Protein AF-A0A329MDT2-F1 (afdb_monomer_lite)

Structure (mmCIF, N/CA/C/O backbone):
data_AF-A0A329MDT2-F1
#
_entry.id   AF-A0A329MDT2-F1
#
loop_
_atom_site.group_PDB
_atom_site.id
_atom_site.type_symbol
_atom_site.label_atom_id
_atom_site.label_alt_id
_atom_site.label_comp_id
_atom_site.label_asym_id
_atom_site.label_entity_id
_atom_site.label_seq_id
_atom_site.pdbx_PDB_ins_code
_atom_site.Cartn_x
_atom_site.Cartn_y
_atom_site.Cartn_z
_atom_site.occupancy
_atom_site.B_iso_or_equiv
_atom_site.auth_seq_id
_atom_site.auth_comp_id
_atom_site.auth_asym_id
_atom_site.auth_atom_id
_atom_site.pdbx_PDB_model_num
ATOM 1 N N . MET A 1 1 ? -34.581 26.848 14.132 1.00 35.94 1 MET A N 1
ATOM 2 C CA . MET A 1 1 ? -34.492 26.251 12.779 1.00 35.94 1 MET A CA 1
ATOM 3 C C . MET A 1 1 ? -34.230 24.766 12.937 1.00 35.94 1 MET A C 1
ATOM 5 O O . MET A 1 1 ? -33.225 24.405 13.526 1.00 35.94 1 MET A O 1
ATOM 9 N N . ASN A 1 2 ? -35.191 23.940 12.524 1.00 27.75 2 ASN A N 1
ATOM 10 C CA . ASN A 1 2 ? -35.235 22.494 12.740 1.00 27.75 2 ASN A CA 1
ATOM 11 C C . ASN A 1 2 ? -35.440 21.824 11.367 1.00 27.75 2 ASN A C 1
ATOM 13 O O . ASN A 1 2 ? -36.302 22.257 10.601 1.00 27.75 2 ASN A O 1
ATOM 17 N N . VAL A 1 3 ? -34.610 20.835 11.032 1.00 36.47 3 VAL A N 1
ATOM 18 C CA . VAL A 1 3 ? -34.383 20.318 9.661 1.00 36.47 3 VAL A CA 1
ATOM 19 C C . VAL A 1 3 ? -35.457 19.311 9.204 1.00 36.47 3 VAL A C 1
ATOM 21 O O . VAL A 1 3 ? -35.433 18.831 8.078 1.00 36.47 3 VAL A O 1
ATOM 24 N N . TYR A 1 4 ? -36.488 19.051 10.008 1.00 34.94 4 TYR A N 1
ATOM 25 C CA . TYR A 1 4 ? -37.502 18.030 9.699 1.00 34.94 4 TYR A CA 1
ATOM 26 C C . TYR A 1 4 ? -38.741 18.521 8.929 1.00 34.94 4 TYR A C 1
ATOM 28 O O . TYR A 1 4 ? -39.677 17.755 8.728 1.00 34.94 4 TYR A O 1
ATOM 36 N N . SER A 1 5 ? -38.760 19.766 8.443 1.00 37.62 5 SER A N 1
ATOM 37 C CA . SER A 1 5 ? -39.935 20.325 7.742 1.00 37.62 5 SER A CA 1
ATOM 38 C C . SER A 1 5 ? -39.890 20.227 6.205 1.00 37.62 5 SER A C 1
ATOM 40 O O . SER A 1 5 ? -40.719 20.827 5.526 1.00 37.62 5 SER A O 1
ATOM 42 N N . CYS A 1 6 ? -38.936 19.492 5.617 1.00 34.50 6 CYS A N 1
ATOM 43 C CA . CYS A 1 6 ? -38.637 19.593 4.179 1.00 34.50 6 CYS A CA 1
ATOM 44 C C . CYS A 1 6 ? -38.872 18.316 3.346 1.00 34.50 6 CYS A C 1
ATOM 46 O O . CYS A 1 6 ? -38.106 18.044 2.427 1.00 34.50 6 CYS A O 1
ATOM 48 N N . MET A 1 7 ? -39.928 17.531 3.611 1.00 34.78 7 MET A N 1
ATOM 49 C CA . MET A 1 7 ? -40.301 16.422 2.704 1.00 34.78 7 MET A CA 1
ATOM 50 C C . MET A 1 7 ? -41.792 16.277 2.353 1.00 34.78 7 MET A C 1
ATOM 52 O O . MET A 1 7 ? -42.176 15.309 1.708 1.00 34.78 7 MET A O 1
ATOM 56 N N . CYS A 1 8 ? -42.637 17.275 2.631 1.00 35.75 8 CYS A N 1
ATOM 57 C CA . CYS A 1 8 ? -44.051 17.258 2.209 1.00 35.75 8 CYS A CA 1
ATOM 58 C C . CYS A 1 8 ? -44.340 18.038 0.911 1.00 35.75 8 CYS A C 1
ATOM 60 O O . CYS A 1 8 ? -45.417 18.616 0.758 1.00 35.75 8 CYS A O 1
ATOM 62 N N . ARG A 1 9 ? -43.403 18.091 -0.047 1.00 38.53 9 ARG A N 1
ATOM 63 C CA . ARG A 1 9 ? -43.650 18.788 -1.324 1.00 38.53 9 ARG A CA 1
ATOM 64 C C . ARG A 1 9 ? -42.959 18.143 -2.524 1.00 38.53 9 ARG A C 1
ATOM 66 O O . ARG A 1 9 ? -42.123 18.758 -3.173 1.00 38.53 9 ARG A O 1
ATOM 73 N N . TYR A 1 10 ? -43.364 16.922 -2.863 1.00 34.53 10 TYR A N 1
ATOM 74 C CA . TYR A 1 10 ? -43.106 16.366 -4.192 1.00 34.53 10 TYR A CA 1
ATOM 75 C C . TYR A 1 10 ? -44.433 16.194 -4.938 1.00 34.53 10 TYR A C 1
ATOM 77 O O . TYR A 1 10 ? -45.253 15.347 -4.598 1.00 34.53 10 TYR A O 1
ATOM 85 N N . ARG A 1 11 ? -44.673 17.067 -5.923 1.00 41.78 11 ARG A N 1
ATOM 86 C CA . ARG A 1 11 ? -45.825 17.032 -6.836 1.00 41.78 11 ARG A CA 1
ATOM 87 C C . ARG A 1 11 ? -45.275 16.649 -8.218 1.00 41.78 11 ARG A C 1
ATOM 89 O O . ARG A 1 11 ? -44.709 17.523 -8.876 1.00 41.78 11 ARG A O 1
ATOM 96 N N . PRO A 1 12 ? -45.369 15.390 -8.671 1.00 38.12 12 PRO A N 1
ATOM 97 C CA . PRO A 1 12 ? -44.927 15.051 -10.018 1.00 38.12 12 PRO A CA 1
ATOM 98 C C . PRO A 1 12 ? -45.893 15.649 -11.052 1.00 38.12 12 PRO A C 1
ATOM 100 O O . PRO A 1 12 ? -47.110 15.468 -10.978 1.00 38.12 12 PRO A O 1
ATOM 103 N N . LYS A 1 13 ? -45.336 16.418 -11.996 1.00 36.62 13 LYS A N 1
ATOM 104 C CA . LYS A 1 13 ? -46.035 16.923 -13.180 1.00 36.62 13 LYS A CA 1
ATOM 105 C C . LYS A 1 13 ? -46.199 15.785 -14.194 1.00 36.62 13 LYS A C 1
ATOM 107 O O . LYS A 1 13 ? -45.266 15.044 -14.461 1.00 36.62 13 LYS A O 1
ATOM 112 N N . SER A 1 14 ? -47.420 15.716 -14.708 1.00 43.16 14 SER A N 1
ATOM 113 C CA . SER A 1 14 ? -47.958 15.008 -15.874 1.00 43.16 14 SER A CA 1
ATOM 114 C C . SER A 1 14 ? -47.006 14.418 -16.926 1.00 43.16 14 SER A C 1
ATOM 116 O O . SER A 1 14 ? -46.055 15.078 -17.330 1.00 43.16 14 SER A O 1
ATOM 118 N N . HIS A 1 15 ? -47.502 13.318 -17.512 1.00 45.59 15 HIS A N 1
ATOM 119 C CA . HIS A 1 15 ? -47.084 12.591 -18.724 1.00 45.59 15 HIS A CA 1
ATOM 120 C C . HIS A 1 15 ? -46.138 11.405 -18.510 1.00 45.59 15 HIS A C 1
ATOM 122 O O . HIS A 1 15 ? -44.992 11.447 -18.922 1.00 45.59 15 HIS A O 1
ATOM 128 N N . ASP A 1 16 ? -46.667 10.312 -17.946 1.00 37.62 16 ASP A N 1
ATOM 129 C CA . ASP A 1 16 ? -46.564 9.010 -18.620 1.00 37.62 16 ASP A CA 1
ATOM 130 C C . ASP A 1 16 ? -47.565 7.990 -18.048 1.00 37.62 16 ASP A C 1
ATOM 132 O O . ASP A 1 16 ? -47.758 7.890 -16.835 1.00 37.62 16 ASP A O 1
ATOM 136 N N . ARG A 1 17 ? -48.247 7.242 -18.922 1.00 45.31 17 ARG A N 1
ATOM 137 C CA . ARG A 1 17 ? -49.388 6.354 -18.595 1.00 45.31 17 ARG A CA 1
ATOM 138 C C . ARG A 1 17 ? -48.980 4.968 -18.067 1.00 45.31 17 ARG A C 1
ATOM 140 O O . ARG A 1 17 ? -49.778 4.039 -18.130 1.00 45.31 17 ARG A O 1
ATOM 147 N N . SER A 1 18 ? -47.787 4.828 -17.493 1.00 44.72 18 SER A N 1
ATOM 148 C CA . SER A 1 18 ? -47.212 3.514 -17.146 1.00 44.72 18 SER A CA 1
ATOM 149 C C . SER A 1 18 ? -47.010 3.262 -15.644 1.00 44.72 18 SER A C 1
ATOM 151 O O . SER A 1 18 ? -46.432 2.249 -15.267 1.00 44.72 18 SER A O 1
ATOM 153 N N . TYR A 1 19 ? -47.534 4.122 -14.763 1.00 41.94 19 TYR A N 1
ATOM 154 C CA . TYR A 1 19 ? -47.413 3.967 -13.297 1.00 41.94 19 TYR A CA 1
ATOM 155 C C . TYR A 1 19 ? -48.672 3.414 -12.604 1.00 41.94 19 TYR A C 1
ATOM 157 O O . TYR A 1 19 ? -48.724 3.311 -11.379 1.00 41.94 19 TYR A O 1
ATOM 165 N N . LEU A 1 20 ? -49.689 3.018 -13.374 1.00 43.97 20 LEU A N 1
ATOM 166 C CA . LEU A 1 20 ? -50.985 2.560 -12.857 1.00 43.97 20 LEU A CA 1
ATOM 167 C C . LEU A 1 20 ? -50.985 1.137 -12.265 1.00 43.97 20 LEU A C 1
ATOM 169 O O . LEU A 1 20 ? -52.015 0.699 -11.766 1.00 43.97 20 LEU A O 1
ATOM 173 N N . VAL A 1 21 ? -49.849 0.430 -12.257 1.00 46.53 21 VAL A N 1
ATOM 174 C CA . VAL A 1 21 ? -49.753 -0.937 -11.701 1.00 46.53 21 VAL A CA 1
ATOM 175 C C . VAL A 1 21 ? -49.007 -0.988 -10.357 1.00 46.53 21 VAL A C 1
ATOM 177 O O . VAL A 1 21 ? -49.161 -1.946 -9.606 1.00 46.53 21 VAL A O 1
ATOM 180 N N . THR A 1 22 ? -48.301 0.074 -9.956 1.00 41.88 22 THR A N 1
ATOM 181 C CA . THR A 1 22 ? -47.542 0.089 -8.683 1.00 41.88 22 THR A CA 1
ATOM 182 C C . THR A 1 22 ? -48.261 0.837 -7.551 1.00 41.88 22 THR A C 1
ATOM 184 O O . THR A 1 22 ? -47.850 0.760 -6.397 1.00 41.88 22 THR A O 1
ATOM 187 N N . MET A 1 23 ? -49.373 1.525 -7.846 1.00 38.88 23 MET A N 1
ATOM 188 C CA . MET A 1 23 ? -50.161 2.286 -6.858 1.00 38.88 23 MET A CA 1
ATOM 189 C C . MET A 1 23 ? -51.286 1.485 -6.183 1.00 38.88 23 MET A C 1
ATOM 191 O O . MET A 1 23 ? -51.889 1.975 -5.231 1.00 38.88 23 MET A O 1
ATOM 195 N N . THR A 1 24 ? -51.548 0.251 -6.620 1.00 38.66 24 THR A N 1
ATOM 196 C CA . THR A 1 24 ? -52.602 -0.601 -6.034 1.00 38.66 24 THR A CA 1
ATOM 197 C C . THR A 1 24 ? -52.072 -1.496 -4.906 1.00 38.66 24 THR A C 1
ATOM 199 O O . THR A 1 24 ? -52.836 -1.901 -4.036 1.00 38.66 24 THR A O 1
ATOM 202 N N . VAL A 1 25 ? -50.755 -1.735 -4.839 1.00 40.31 25 VAL A N 1
ATOM 203 C CA . VAL A 1 25 ? -50.127 -2.543 -3.769 1.00 40.31 25 VAL A CA 1
ATOM 204 C C . VAL A 1 25 ? -49.784 -1.706 -2.523 1.00 40.31 25 VAL A C 1
ATOM 206 O O . VAL A 1 25 ? -49.641 -2.248 -1.435 1.00 40.31 25 VAL A O 1
ATOM 209 N N . PHE A 1 26 ? -49.745 -0.373 -2.629 1.00 35.53 26 PHE A N 1
ATOM 210 C CA . PHE A 1 26 ? -49.448 0.523 -1.497 1.00 35.53 26 PHE A CA 1
ATOM 211 C C . PHE A 1 26 ? -50.685 1.027 -0.726 1.00 35.53 26 PHE A C 1
ATOM 213 O O . PHE A 1 26 ? -50.540 1.733 0.270 1.00 35.53 26 PHE A O 1
ATOM 220 N N . MET A 1 27 ? -51.899 0.656 -1.152 1.00 35.62 27 MET A N 1
ATOM 221 C CA . MET A 1 27 ? -53.171 1.133 -0.576 1.00 35.62 27 MET A CA 1
ATOM 222 C C . MET A 1 27 ? -53.979 0.040 0.153 1.00 35.62 27 MET A C 1
ATOM 224 O O . MET A 1 27 ? -55.128 0.273 0.514 1.00 35.62 27 MET A O 1
ATOM 228 N N . TYR A 1 28 ? -53.382 -1.126 0.428 1.00 34.41 28 TYR A N 1
ATOM 229 C CA . TYR A 1 28 ? -53.931 -2.153 1.327 1.00 34.41 28 TYR A CA 1
ATOM 230 C C . TYR A 1 28 ? -52.919 -2.453 2.436 1.00 34.41 28 TYR A C 1
ATOM 232 O O . TYR A 1 28 ? -52.087 -3.345 2.337 1.00 34.41 28 TYR A O 1
ATOM 240 N N . GLY A 1 29 ? -52.969 -1.652 3.495 1.00 33.59 29 GLY A N 1
ATOM 241 C CA . GLY A 1 29 ? -52.094 -1.795 4.663 1.00 33.59 29 GLY A CA 1
ATOM 242 C C . GLY A 1 29 ? -52.251 -0.669 5.684 1.00 33.59 29 GLY A C 1
ATOM 243 O O . GLY A 1 29 ? -51.903 -0.836 6.846 1.00 33.59 29 GLY A O 1
ATOM 244 N N . CYS A 1 30 ? -52.868 0.450 5.295 1.00 34.62 30 CYS A N 1
ATOM 245 C CA . CYS A 1 30 ? -53.384 1.459 6.219 1.00 34.62 30 CYS A CA 1
ATOM 246 C C . CYS A 1 30 ? -54.819 1.117 6.642 1.00 34.62 30 CYS A C 1
ATOM 248 O O . CYS A 1 30 ? -55.772 1.790 6.267 1.00 34.62 30 CYS A O 1
ATOM 250 N N . SER A 1 31 ? -54.978 0.059 7.436 1.00 38.41 31 SER A N 1
ATOM 251 C CA . SER A 1 31 ? -56.195 -0.152 8.222 1.00 38.41 31 SER A CA 1
ATOM 252 C C . SER A 1 31 ? -55.873 -0.944 9.481 1.00 38.41 31 SER A C 1
ATOM 254 O O . SER A 1 31 ? -55.982 -2.164 9.505 1.00 38.41 31 SER A O 1
ATOM 256 N N . ASN A 1 32 ? -55.469 -0.234 10.536 1.00 31.80 32 ASN A N 1
ATOM 257 C CA . ASN A 1 32 ? -56.031 -0.492 11.858 1.00 31.80 32 ASN A CA 1
ATOM 258 C C . ASN A 1 32 ? -55.843 0.727 12.775 1.00 31.80 32 ASN A C 1
ATOM 260 O O . ASN A 1 32 ? -54.991 0.761 13.659 1.00 31.80 32 ASN A O 1
ATOM 264 N N . LYS A 1 33 ? -56.665 1.761 12.567 1.00 41.62 33 LYS A N 1
ATOM 265 C CA . LYS A 1 33 ? -57.004 2.687 13.651 1.00 41.62 33 LYS A CA 1
ATOM 266 C C . LYS A 1 33 ? -58.069 2.020 14.518 1.00 41.62 33 LYS A C 1
ATOM 268 O O . LYS A 1 33 ? -59.235 2.381 14.416 1.00 41.62 33 LYS A O 1
ATOM 273 N N . ASN A 1 34 ? -57.694 1.072 15.371 1.00 36.62 34 ASN A N 1
ATOM 274 C CA . ASN A 1 34 ? -58.433 0.892 16.612 1.00 36.62 34 ASN A CA 1
ATOM 275 C C . ASN A 1 34 ? -57.642 0.141 17.681 1.00 36.62 34 ASN A C 1
ATOM 277 O O . ASN A 1 34 ? -56.978 -0.854 17.412 1.00 36.62 34 ASN A O 1
ATOM 281 N N . LYS A 1 35 ? -57.853 0.600 18.917 1.00 35.00 35 LYS A N 1
ATOM 282 C CA . LYS A 1 35 ? -57.400 0.034 20.190 1.00 35.00 35 LYS A CA 1
ATOM 283 C C . LYS A 1 35 ? -55.994 0.452 20.643 1.00 35.00 35 LYS A C 1
ATOM 285 O O . LYS A 1 35 ? -55.058 -0.341 20.672 1.00 35.00 35 LYS A O 1
ATOM 290 N N . ARG A 1 36 ? -55.910 1.678 21.189 1.00 44.03 36 ARG A N 1
ATOM 291 C CA . ARG A 1 36 ? -55.127 1.891 22.418 1.00 44.03 36 ARG A CA 1
ATOM 292 C C . ARG A 1 36 ? -55.604 0.852 23.441 1.00 44.03 36 ARG A C 1
ATOM 294 O O . ARG A 1 36 ? -56.589 1.070 24.138 1.00 44.03 36 ARG A O 1
ATOM 301 N N . ARG A 1 37 ? -54.948 -0.303 23.502 1.00 39.41 37 ARG A N 1
ATOM 302 C CA . ARG A 1 37 ? -54.721 -0.915 24.802 1.00 39.41 37 ARG A CA 1
ATOM 303 C C . ARG A 1 37 ? -53.552 -0.130 25.361 1.00 39.41 37 ARG A C 1
ATOM 305 O O . ARG A 1 37 ? -52.452 -0.234 24.832 1.00 39.41 37 ARG A O 1
ATOM 312 N N . ASP A 1 38 ? -53.822 0.689 26.369 1.00 44.09 38 ASP A N 1
ATOM 313 C CA . ASP A 1 38 ? -52.819 1.045 27.367 1.00 44.09 38 ASP A CA 1
ATOM 314 C C . ASP A 1 38 ? -52.423 -0.274 28.048 1.00 44.09 38 ASP A C 1
ATOM 316 O O . ASP A 1 38 ? -52.905 -0.621 29.122 1.00 44.09 38 ASP A O 1
ATOM 320 N N . PHE A 1 39 ? -51.692 -1.125 27.321 1.00 47.72 39 PHE A N 1
ATOM 321 C CA . PHE A 1 39 ? -51.017 -2.258 27.912 1.00 47.72 39 PHE A CA 1
ATOM 322 C C . PHE A 1 39 ? -49.827 -1.607 28.581 1.00 47.72 39 PHE A C 1
ATOM 324 O O . PHE A 1 39 ? -48.795 -1.382 27.952 1.00 47.72 39 PHE A O 1
ATOM 331 N N . GLN A 1 40 ? -50.061 -1.154 29.807 1.00 56.19 40 GLN A N 1
ATOM 332 C CA . GLN A 1 40 ? -49.004 -0.751 30.706 1.00 56.19 40 GLN A CA 1
ATOM 333 C C . GLN A 1 40 ? -48.085 -1.954 30.796 1.00 56.19 40 GLN A C 1
ATOM 335 O O . GLN A 1 40 ? -48.388 -2.909 31.503 1.00 56.19 40 GLN A O 1
ATOM 340 N N . MET A 1 41 ? -47.028 -1.939 29.985 1.00 66.31 41 MET A N 1
ATOM 341 C CA . MET A 1 41 ? -45.968 -2.915 30.105 1.00 66.31 41 MET A CA 1
ATOM 342 C C . MET A 1 41 ? -45.431 -2.724 31.511 1.00 66.31 41 MET A C 1
ATOM 344 O O . MET A 1 41 ? -45.020 -1.621 31.873 1.00 66.31 41 MET A O 1
ATOM 348 N N . ASN A 1 42 ? -45.547 -3.768 32.313 1.00 81.88 42 ASN A N 1
ATOM 349 C CA . ASN A 1 42 ? -44.878 -3.827 33.594 1.00 81.88 42 ASN A CA 1
ATOM 350 C C . ASN A 1 42 ? -43.450 -4.349 33.382 1.00 81.88 42 ASN A C 1
ATOM 352 O O . ASN A 1 42 ? -43.055 -4.725 32.268 1.00 81.88 42 ASN A O 1
ATOM 356 N N . LYS A 1 43 ? -42.660 -4.365 34.450 1.00 83.50 43 LYS A N 1
ATOM 357 C CA . LYS A 1 43 ? -41.298 -4.909 34.429 1.00 83.50 43 LYS A CA 1
ATOM 358 C C . LYS A 1 43 ? -41.234 -6.313 33.805 1.00 83.50 43 LYS A C 1
ATOM 360 O O . LYS A 1 43 ? -40.370 -6.574 32.969 1.00 83.50 43 LYS A O 1
ATOM 365 N N . ASP A 1 44 ? -42.167 -7.196 34.153 1.00 85.38 44 ASP A N 1
ATOM 366 C CA . ASP A 1 44 ? -42.172 -8.592 33.697 1.00 85.38 44 ASP A CA 1
ATOM 367 C C . ASP A 1 44 ? -42.492 -8.736 32.203 1.00 85.38 44 ASP A C 1
ATOM 369 O O . ASP A 1 44 ? -41.975 -9.623 31.522 1.00 85.38 44 ASP A O 1
ATOM 373 N N . ASP A 1 45 ? -43.362 -7.883 31.663 1.00 85.19 45 ASP A N 1
ATOM 374 C CA . ASP A 1 45 ? -43.641 -7.807 30.229 1.00 85.19 45 ASP A CA 1
ATOM 375 C C . ASP A 1 45 ? -42.406 -7.331 29.456 1.00 85.19 45 ASP A C 1
ATOM 377 O O . ASP A 1 45 ? -42.085 -7.872 28.393 1.00 85.19 45 ASP A O 1
ATOM 3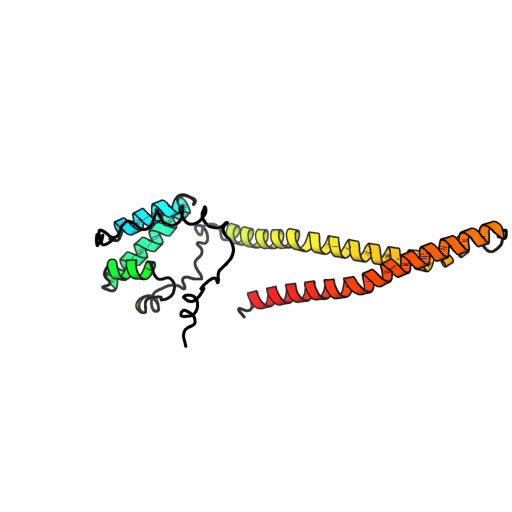81 N N . PHE A 1 46 ? -41.685 -6.351 30.008 1.00 86.06 46 PHE A N 1
ATOM 382 C CA . PHE A 1 46 ? -40.449 -5.847 29.420 1.00 86.06 46 PHE A CA 1
ATOM 383 C C . PHE A 1 46 ? -39.343 -6.911 29.420 1.00 86.06 46 PHE A C 1
ATOM 385 O O . PHE A 1 46 ? -38.738 -7.158 28.375 1.00 86.06 46 PHE A O 1
ATOM 392 N N . LEU A 1 47 ? -39.105 -7.579 30.554 1.00 87.25 47 LEU A N 1
ATOM 393 C CA . LEU A 1 47 ? -38.060 -8.602 30.682 1.00 87.25 47 LEU A CA 1
ATOM 394 C C . LEU A 1 47 ? -38.336 -9.826 29.799 1.00 87.25 47 LEU A C 1
ATOM 396 O O . LEU A 1 47 ? -37.417 -10.324 29.151 1.00 87.25 47 LEU A O 1
ATOM 400 N N . ARG A 1 48 ? -39.599 -10.247 29.660 1.00 86.56 48 ARG A N 1
ATOM 401 C CA . ARG A 1 48 ? -39.975 -11.299 28.697 1.00 86.56 48 ARG A CA 1
ATOM 402 C C . ARG A 1 48 ? -39.747 -10.871 27.250 1.00 86.56 48 ARG A C 1
ATOM 404 O O . ARG A 1 48 ? -39.252 -11.649 26.437 1.00 86.56 48 ARG A O 1
ATOM 411 N N . GLY A 1 49 ? -40.087 -9.628 26.907 1.00 84.12 49 GLY A N 1
ATOM 412 C CA . GLY A 1 49 ? -39.800 -9.071 25.584 1.00 84.12 49 GLY A CA 1
ATOM 413 C C . GLY A 1 49 ? -38.298 -9.007 25.294 1.00 84.12 49 GLY A C 1
ATOM 414 O O . GLY A 1 49 ? -37.866 -9.299 24.179 1.00 84.12 49 GLY A O 1
ATOM 415 N N . LEU A 1 50 ? -37.499 -8.668 26.306 1.00 84.62 50 LEU A N 1
ATOM 416 C CA . LEU A 1 50 ? -36.045 -8.657 26.239 1.00 84.62 50 LEU A CA 1
ATOM 417 C C . LEU A 1 50 ? -35.490 -10.070 26.015 1.00 84.62 50 LEU A C 1
ATOM 419 O O . LEU A 1 50 ? -34.743 -10.269 25.063 1.00 84.62 50 LEU A O 1
ATOM 423 N N . GLU A 1 51 ? -35.910 -11.056 26.807 1.00 86.44 51 GLU A N 1
ATOM 424 C CA . GLU A 1 51 ? -35.509 -12.461 26.663 1.00 86.44 51 GLU A CA 1
ATOM 425 C C . GLU A 1 51 ? -35.749 -12.983 25.237 1.00 86.44 51 GLU A C 1
ATOM 427 O O . GLU A 1 51 ? -34.850 -13.552 24.618 1.00 86.44 51 GLU A O 1
ATOM 432 N N . LEU A 1 52 ? -36.926 -12.711 24.662 1.00 86.00 52 LEU A N 1
ATOM 433 C CA . LEU A 1 52 ? -37.252 -13.106 23.287 1.00 86.00 52 LEU A CA 1
ATOM 434 C C . LEU A 1 52 ? -36.286 -12.515 22.251 1.00 86.00 52 LEU A C 1
ATOM 436 O O . LEU A 1 52 ? -35.940 -13.191 21.281 1.00 86.00 52 LEU A O 1
ATOM 440 N N . ARG A 1 53 ? -35.843 -11.270 22.451 1.00 82.94 53 ARG A N 1
ATOM 441 C CA . ARG A 1 53 ? -34.898 -10.580 21.556 1.00 82.94 53 ARG A CA 1
ATOM 442 C C . ARG A 1 53 ? -33.460 -11.066 21.740 1.00 82.94 53 ARG A C 1
ATOM 444 O O . ARG A 1 53 ? -32.673 -10.955 20.805 1.00 82.94 53 ARG A O 1
ATOM 451 N N . LEU A 1 54 ? -33.129 -11.615 22.908 1.00 85.62 54 LEU A N 1
ATOM 452 C CA . LEU A 1 54 ? -31.790 -12.100 23.245 1.00 85.62 54 LEU A CA 1
ATOM 453 C C . LEU A 1 54 ? -31.537 -13.564 22.851 1.00 85.62 54 LEU A C 1
ATOM 455 O O . LEU A 1 54 ? -30.399 -14.011 22.940 1.00 85.62 54 LEU A O 1
ATOM 459 N N . ARG A 1 55 ? -32.538 -14.303 22.352 1.00 84.56 55 ARG A N 1
ATOM 460 C CA . ARG A 1 55 ? -32.421 -15.736 21.989 1.00 84.56 55 ARG A CA 1
ATOM 461 C C . ARG A 1 55 ? -31.288 -16.096 21.016 1.00 84.56 55 ARG A C 1
ATOM 463 O O . ARG A 1 55 ? -30.936 -17.265 20.919 1.00 84.56 55 ARG A O 1
ATOM 470 N N . GLY A 1 56 ? -30.744 -15.129 20.276 1.00 79.94 56 GLY A N 1
ATOM 471 C CA . GLY A 1 56 ? -29.603 -15.331 19.374 1.00 79.94 56 GLY A CA 1
ATOM 472 C C . GLY A 1 56 ? -28.225 -15.306 20.050 1.00 79.94 56 GLY A C 1
ATOM 473 O O . GLY A 1 56 ? -27.230 -15.527 19.367 1.00 79.94 56 GLY A O 1
ATOM 474 N N . LEU A 1 57 ? -28.156 -15.009 21.351 1.00 79.56 57 LEU A N 1
ATOM 475 C CA . LEU A 1 57 ? -26.912 -14.894 22.120 1.00 79.56 57 LEU A CA 1
ATOM 476 C C . LEU A 1 57 ? -26.641 -16.168 22.945 1.00 79.56 57 LEU A C 1
ATOM 478 O O . LEU A 1 57 ? -27.577 -16.916 23.233 1.00 79.56 57 LEU A O 1
ATOM 482 N N . PRO A 1 58 ? -25.392 -16.420 23.364 1.00 82.19 58 PRO A N 1
ATOM 483 C CA . PRO A 1 58 ? -25.058 -17.466 24.335 1.00 82.19 58 PRO A CA 1
ATOM 484 C C . PRO A 1 58 ? -25.858 -17.338 25.647 1.00 82.19 58 PRO A C 1
ATOM 486 O O . PRO A 1 58 ? -26.132 -16.226 26.101 1.00 82.19 58 PRO A O 1
ATOM 489 N N . GLU A 1 59 ? -26.248 -18.455 26.277 1.00 77.62 59 GLU A N 1
ATOM 490 C CA . GLU A 1 59 ? -27.104 -18.428 27.484 1.00 77.62 59 GLU A CA 1
ATOM 491 C C . GLU A 1 59 ? -26.505 -17.637 28.660 1.00 77.62 59 GLU A C 1
ATOM 493 O O . GLU A 1 59 ? -27.232 -17.095 29.496 1.00 77.62 59 GLU A O 1
ATOM 498 N N . ASP A 1 60 ? -25.181 -17.608 28.776 1.00 71.62 60 ASP A N 1
ATOM 499 C CA . ASP A 1 60 ? -24.458 -16.833 29.780 1.00 71.62 60 ASP A CA 1
ATOM 500 C C . ASP A 1 60 ? -24.609 -15.324 29.547 1.00 71.62 60 ASP A C 1
ATOM 502 O O . ASP A 1 60 ? -24.874 -14.579 30.495 1.00 71.62 60 ASP A O 1
ATOM 506 N N . GLU A 1 61 ? -24.551 -14.873 28.292 1.00 68.19 61 GLU A N 1
ATOM 507 C CA . GLU A 1 61 ? -24.800 -13.474 27.941 1.00 68.19 61 GLU A CA 1
ATOM 508 C C . GLU A 1 61 ? -26.270 -13.090 28.123 1.00 68.19 61 GLU A C 1
ATOM 510 O O . GLU A 1 61 ? -26.556 -12.019 28.662 1.00 68.19 61 GLU A O 1
ATOM 515 N N . GLN A 1 62 ? -27.206 -13.972 27.756 1.00 79.69 62 GLN A N 1
ATOM 516 C CA . GLN A 1 62 ? -28.637 -13.740 27.981 1.00 79.69 62 GLN A CA 1
ATOM 517 C C . GLN A 1 62 ? -28.930 -13.498 29.467 1.00 79.69 62 GLN A C 1
ATOM 519 O O . GLN A 1 62 ? -29.549 -12.491 29.818 1.00 79.69 62 GLN A O 1
ATOM 524 N N . ARG A 1 63 ? -28.429 -14.379 30.346 1.00 80.44 63 ARG A N 1
ATOM 525 C CA . ARG A 1 63 ? -28.580 -14.253 31.804 1.00 80.44 63 ARG A CA 1
ATOM 526 C C . ARG A 1 63 ? -27.940 -12.979 32.340 1.00 80.44 63 ARG A C 1
ATOM 528 O O . ARG A 1 63 ? -28.538 -12.291 33.163 1.00 80.44 63 ARG A O 1
ATOM 535 N N . ARG A 1 64 ? -26.744 -12.632 31.858 1.00 76.75 64 ARG A N 1
ATOM 536 C CA . ARG A 1 64 ? -26.056 -11.417 32.301 1.00 76.75 64 ARG A CA 1
ATOM 537 C C . ARG A 1 64 ? -26.826 -10.157 31.923 1.00 76.75 64 ARG A C 1
ATOM 539 O O . ARG A 1 64 ? -26.943 -9.253 32.744 1.00 76.75 64 ARG A O 1
ATOM 546 N N . ILE A 1 65 ? -27.329 -10.081 30.694 1.00 77.19 65 ILE A N 1
ATOM 547 C CA . ILE A 1 65 ? -28.083 -8.915 30.230 1.00 77.19 65 ILE A CA 1
ATOM 548 C C . ILE A 1 65 ? -29.386 -8.795 31.025 1.00 77.19 65 ILE A C 1
ATOM 550 O O . ILE A 1 65 ? -29.683 -7.710 31.515 1.00 77.19 65 ILE A O 1
ATOM 554 N N . GLN A 1 66 ? -30.117 -9.895 31.229 1.00 84.38 66 GLN A N 1
ATOM 555 C CA . GLN A 1 66 ? -31.326 -9.893 32.061 1.00 84.38 66 GLN A CA 1
ATOM 556 C C . GLN A 1 66 ? -31.048 -9.367 33.476 1.00 84.38 66 GLN A C 1
ATOM 558 O O . GLN A 1 66 ? -31.743 -8.459 33.926 1.00 84.38 66 GLN A O 1
ATOM 563 N N . TYR A 1 67 ? -29.974 -9.835 34.119 1.00 83.31 67 TYR A N 1
ATOM 564 C CA . TYR A 1 67 ? -29.564 -9.369 35.446 1.00 83.31 67 TYR A CA 1
ATOM 565 C C . TYR A 1 67 ? -29.309 -7.853 35.501 1.00 83.31 67 TYR A C 1
ATOM 567 O O . TYR A 1 67 ? -29.728 -7.182 36.443 1.00 83.31 67 TYR A O 1
ATOM 575 N N . VAL A 1 68 ? -28.658 -7.285 34.479 1.00 81.50 68 VAL A N 1
ATOM 576 C CA . VAL A 1 68 ? -28.397 -5.835 34.415 1.00 81.50 68 VAL A CA 1
ATOM 577 C C . VAL A 1 68 ? -29.701 -5.039 34.376 1.00 81.50 68 VAL A C 1
ATOM 579 O O . VAL A 1 68 ? -29.836 -4.047 35.090 1.00 81.50 68 VAL A O 1
ATOM 582 N N . TYR A 1 69 ? -30.672 -5.471 33.570 1.00 83.31 69 TYR A N 1
ATOM 583 C CA . TYR A 1 69 ? -31.968 -4.798 33.501 1.00 83.31 69 TYR A CA 1
ATOM 584 C C . TYR A 1 69 ? -32.788 -4.998 34.780 1.00 83.31 69 TYR A C 1
ATOM 586 O O . TYR A 1 69 ? -33.433 -4.058 35.233 1.00 83.31 69 TYR A O 1
ATOM 594 N N . GLU A 1 70 ? -32.743 -6.170 35.410 1.00 85.94 70 GLU A N 1
ATOM 595 C CA . GLU A 1 70 ? -33.401 -6.401 36.701 1.00 85.94 70 GLU A CA 1
ATOM 596 C C . GLU A 1 70 ? -32.883 -5.474 37.803 1.00 85.94 70 GLU A C 1
ATOM 598 O O . GLU A 1 70 ? -33.680 -4.894 38.547 1.00 85.94 70 GLU A O 1
ATOM 603 N N . GLU A 1 71 ? -31.564 -5.314 37.884 1.00 80.88 71 GLU A N 1
ATOM 604 C CA . GLU A 1 71 ? -30.918 -4.421 38.841 1.00 80.88 71 GLU A CA 1
ATOM 605 C C . GLU A 1 71 ? -31.260 -2.953 38.549 1.00 80.88 71 GLU A C 1
ATOM 607 O O . GLU A 1 71 ? -31.522 -2.181 39.469 1.00 80.88 71 GLU A O 1
ATOM 612 N N . LEU A 1 72 ? -31.377 -2.582 37.272 1.00 82.69 72 LEU A N 1
ATOM 613 C CA . LEU A 1 72 ? -31.826 -1.254 36.860 1.00 82.69 72 LEU A CA 1
ATOM 614 C C . LEU A 1 72 ? -33.226 -0.919 37.397 1.00 82.69 72 LEU A C 1
ATOM 616 O O . LEU A 1 72 ? -33.441 0.161 37.949 1.00 82.69 72 LEU A O 1
ATOM 620 N N . PHE A 1 73 ? -34.178 -1.846 37.246 1.00 86.12 73 PHE A N 1
ATOM 621 C CA . PHE A 1 73 ? -35.533 -1.671 37.771 1.00 86.12 73 PHE A CA 1
ATOM 622 C C . PHE A 1 73 ? -35.530 -1.570 39.300 1.00 86.12 73 PHE A C 1
ATOM 624 O O . PHE A 1 73 ? -36.224 -0.718 39.850 1.00 86.12 73 PHE A O 1
ATOM 631 N N . ARG A 1 74 ? -34.706 -2.377 39.983 1.00 83.62 74 ARG A N 1
ATOM 632 C CA . ARG A 1 74 ? -34.555 -2.342 41.447 1.00 83.62 74 ARG A CA 1
ATOM 633 C C . ARG A 1 74 ? -34.014 -0.995 41.937 1.00 83.62 74 ARG A C 1
ATOM 635 O O . ARG A 1 74 ? -34.533 -0.431 42.896 1.00 83.62 74 ARG A O 1
ATOM 642 N N . GLN A 1 75 ? -32.990 -0.461 41.277 1.00 78.94 75 GLN A N 1
ATOM 643 C CA . GLN A 1 75 ? -32.402 0.835 41.630 1.00 78.94 75 GLN A CA 1
ATOM 644 C C . GLN A 1 75 ? -33.369 1.990 41.381 1.00 78.94 75 GLN A C 1
ATOM 646 O O . GLN A 1 75 ? -33.443 2.931 42.167 1.00 78.94 75 GLN A O 1
ATOM 651 N N . ALA A 1 76 ? -34.130 1.929 40.296 1.00 79.50 76 ALA A N 1
ATOM 652 C CA . ALA A 1 76 ? -35.133 2.934 39.998 1.00 79.50 76 ALA A CA 1
ATOM 653 C C . ALA A 1 76 ? -36.275 2.927 41.030 1.00 79.50 76 ALA A C 1
ATOM 655 O O . ALA A 1 76 ? -36.676 3.991 41.501 1.00 79.50 76 ALA A O 1
ATOM 656 N N . GLU A 1 77 ? -36.741 1.744 41.438 1.00 84.19 77 GLU A N 1
ATOM 657 C CA . GLU A 1 77 ? -37.738 1.584 42.503 1.00 84.19 77 GLU A CA 1
ATOM 658 C C . GLU A 1 77 ? -37.225 2.147 43.839 1.00 84.19 77 GLU A C 1
ATOM 660 O O . GLU A 1 77 ? -37.930 2.912 44.497 1.00 84.19 77 GLU A O 1
ATOM 665 N N . ALA A 1 78 ? -35.963 1.872 44.193 1.00 80.00 78 ALA A N 1
ATOM 666 C CA . ALA A 1 78 ? -35.315 2.441 45.379 1.00 80.00 78 ALA A CA 1
ATOM 667 C C . ALA A 1 78 ? -35.225 3.980 45.338 1.00 80.00 78 ALA A C 1
ATOM 669 O O . ALA A 1 78 ? -35.286 4.637 46.375 1.00 80.00 78 ALA A O 1
ATOM 670 N N . ASN A 1 79 ? -35.135 4.559 44.138 1.00 77.44 79 ASN A N 1
ATOM 671 C CA . ASN A 1 79 ? -35.168 6.003 43.896 1.00 77.44 79 ASN A CA 1
ATOM 672 C C . ASN A 1 79 ? -36.600 6.564 43.736 1.00 77.44 79 ASN A C 1
ATOM 674 O O . ASN A 1 79 ? -36.775 7.718 43.335 1.00 77.44 79 ASN A O 1
ATOM 678 N N . GLY A 1 80 ? -37.633 5.767 44.035 1.00 81.00 80 GLY A N 1
ATOM 679 C CA . GLY A 1 80 ? -39.038 6.179 43.996 1.00 81.00 80 GLY A CA 1
ATOM 680 C C . GLY A 1 80 ? -39.610 6.349 42.587 1.00 81.00 80 GLY A C 1
ATOM 681 O O . GLY A 1 80 ? -40.575 7.094 42.407 1.00 81.00 80 GLY A O 1
ATOM 682 N N . LYS A 1 81 ? -39.015 5.708 41.573 1.00 80.62 81 LYS A N 1
ATOM 683 C CA . LYS A 1 81 ? -39.474 5.772 40.179 1.00 80.62 81 LYS A CA 1
ATOM 684 C C . LYS A 1 81 ? -40.459 4.661 39.855 1.00 80.62 81 LYS A C 1
ATOM 686 O O . LYS A 1 81 ? -40.285 3.516 40.259 1.00 80.62 81 LYS A O 1
ATOM 691 N N . SER A 1 82 ? -41.489 5.012 39.088 1.00 83.25 82 SER A N 1
ATOM 692 C CA . SER A 1 82 ? -42.481 4.048 38.619 1.00 83.25 82 SER A CA 1
ATOM 693 C C . SER A 1 82 ? -41.940 3.209 37.455 1.00 83.25 82 SER A C 1
ATOM 695 O O . SER A 1 82 ? -41.173 3.699 36.626 1.00 83.25 82 SER A O 1
ATOM 697 N N . GLU A 1 83 ? -42.386 1.954 37.338 1.00 82.44 83 GLU A N 1
ATOM 698 C CA . GLU A 1 83 ? -41.984 1.061 36.235 1.00 82.44 83 GLU A CA 1
ATOM 699 C C . GLU A 1 83 ? -42.238 1.673 34.851 1.00 82.44 83 GLU A C 1
ATOM 701 O O . GLU A 1 83 ? -41.441 1.510 33.927 1.00 82.44 83 GLU A O 1
ATOM 706 N N . ARG A 1 84 ? -43.326 2.440 34.724 1.00 80.06 84 ARG A N 1
ATOM 707 C CA . ARG A 1 84 ? -43.709 3.105 33.475 1.00 80.06 84 ARG A CA 1
ATOM 708 C C . ARG A 1 84 ? -42.686 4.152 33.047 1.00 80.06 84 ARG A C 1
ATOM 710 O O . ARG A 1 84 ? -42.325 4.186 31.876 1.00 80.06 84 ARG A O 1
ATOM 717 N N . GLU A 1 85 ? -42.196 4.959 33.989 1.00 76.12 85 GLU A N 1
ATOM 718 C CA . GLU A 1 85 ? -41.164 5.967 33.715 1.00 76.12 85 GLU A CA 1
ATOM 719 C C . GLU A 1 85 ? -39.871 5.320 33.205 1.00 76.12 85 GLU A C 1
ATOM 721 O O . GLU A 1 85 ? -39.225 5.852 32.305 1.00 76.12 85 GLU A O 1
ATOM 726 N N . ILE A 1 86 ? -39.511 4.147 33.735 1.00 80.94 86 ILE A N 1
ATOM 727 C CA . ILE A 1 86 ? -38.306 3.409 33.334 1.00 80.94 86 ILE A CA 1
ATOM 728 C C . ILE A 1 86 ? -38.477 2.806 31.936 1.00 80.94 86 ILE A C 1
ATOM 730 O O . ILE A 1 86 ? -37.562 2.860 31.121 1.00 80.94 86 ILE A O 1
ATOM 734 N N . ILE A 1 87 ? -39.644 2.241 31.629 1.00 81.62 87 ILE A N 1
ATOM 735 C CA . ILE A 1 87 ? -39.913 1.613 30.326 1.00 81.62 87 ILE A CA 1
ATOM 736 C C . ILE A 1 87 ? -40.021 2.663 29.214 1.00 81.62 87 ILE A C 1
ATOM 738 O O . ILE A 1 87 ? -39.496 2.468 28.112 1.00 81.62 87 ILE A O 1
ATOM 742 N N . GLU A 1 88 ? -40.651 3.803 29.500 1.00 77.50 88 GLU A N 1
ATOM 743 C CA . GLU A 1 88 ? -40.675 4.949 28.589 1.00 77.50 88 GLU A CA 1
ATOM 744 C C . GLU A 1 88 ? -39.259 5.483 28.340 1.00 77.50 88 GLU A C 1
ATOM 746 O O . GLU A 1 88 ? -38.901 5.795 27.201 1.00 77.50 88 GLU A O 1
ATOM 751 N N . TRP A 1 89 ? -38.431 5.510 29.387 1.00 72.25 89 TRP A N 1
ATOM 752 C CA . TRP A 1 89 ? -37.025 5.876 29.295 1.00 72.25 89 TRP A CA 1
ATOM 753 C C . TRP A 1 89 ? -36.215 4.903 28.426 1.00 72.25 89 TRP A C 1
ATOM 755 O O . TRP A 1 89 ? -35.533 5.329 27.496 1.00 72.25 89 TRP A O 1
ATOM 765 N N . LEU A 1 90 ? -36.354 3.595 28.649 1.00 74.12 90 LEU A N 1
ATOM 766 C CA . LEU A 1 90 ? -35.699 2.549 27.853 1.00 74.12 90 LEU A CA 1
ATOM 767 C C . LEU A 1 90 ? -36.088 2.589 26.369 1.00 74.12 90 LEU A C 1
ATOM 769 O O . LEU A 1 90 ? -35.352 2.093 25.516 1.00 74.12 90 LEU A O 1
ATOM 773 N N . SER A 1 91 ? -37.225 3.208 26.053 1.00 66.75 91 SER A N 1
ATOM 774 C CA . SER A 1 91 ? -37.710 3.403 24.687 1.00 66.75 91 SER A CA 1
ATOM 775 C C . SER A 1 91 ? -37.115 4.644 23.997 1.00 66.75 91 SER A C 1
ATOM 777 O O . SER A 1 91 ? -37.278 4.801 22.786 1.00 66.75 91 SER A O 1
ATOM 779 N N . GLN A 1 92 ? -36.421 5.527 24.729 1.00 63.75 92 GLN A N 1
ATOM 780 C CA . GLN A 1 92 ? -35.861 6.788 24.230 1.00 63.75 92 GLN A CA 1
ATOM 781 C C . GLN A 1 92 ? -34.328 6.837 24.412 1.00 63.75 92 GLN A C 1
ATOM 783 O O . GLN A 1 92 ? -33.835 7.273 25.450 1.00 63.75 92 GLN A O 1
ATOM 788 N N . PRO A 1 93 ? -33.532 6.476 23.388 1.00 52.19 93 PRO A N 1
ATOM 789 C CA . PRO A 1 93 ? -32.085 6.246 23.523 1.00 52.19 93 PRO A CA 1
ATOM 790 C C . PRO A 1 93 ? -31.222 7.488 23.825 1.00 52.19 93 PRO A C 1
ATOM 792 O O . PRO A 1 93 ? -30.031 7.346 24.079 1.00 52.19 93 PRO A O 1
ATOM 795 N N . ASN A 1 94 ? -31.779 8.705 23.801 1.00 51.47 94 ASN A N 1
ATOM 796 C CA . ASN A 1 94 ? -30.989 9.947 23.779 1.00 51.47 94 ASN A CA 1
ATOM 797 C C . ASN A 1 94 ? -31.036 10.785 25.068 1.00 51.47 94 ASN A C 1
ATOM 799 O O . ASN A 1 94 ? -30.548 11.916 25.065 1.00 51.47 94 ASN A O 1
ATOM 803 N N . ARG A 1 95 ? -31.635 10.300 26.161 1.00 54.91 95 ARG A N 1
ATOM 804 C CA . ARG A 1 95 ? -31.713 11.064 27.419 1.00 54.91 95 ARG A CA 1
ATOM 805 C C . ARG A 1 95 ? -31.528 10.145 28.614 1.00 54.91 95 ARG A C 1
ATOM 807 O O . ARG A 1 95 ? -32.477 9.476 28.975 1.00 54.91 95 ARG A O 1
ATOM 814 N N . GLY A 1 96 ? -30.346 10.107 29.228 1.00 56.25 96 GLY A N 1
ATOM 815 C CA . GLY A 1 96 ? -30.145 9.427 30.517 1.00 56.25 96 GLY A CA 1
ATOM 816 C C . GLY A 1 96 ? -30.877 10.162 31.654 1.00 56.25 96 GLY A C 1
ATOM 817 O O . GLY A 1 96 ? -30.960 11.391 31.596 1.00 56.25 96 GLY A O 1
ATOM 818 N N . PRO A 1 97 ? -31.431 9.472 32.668 1.00 54.34 97 PRO A N 1
ATOM 819 C CA . PRO A 1 97 ? -32.099 10.125 33.782 1.00 54.34 97 PRO A CA 1
ATOM 820 C C . PRO A 1 97 ? -31.072 10.789 34.698 1.00 54.34 97 PRO A C 1
ATOM 822 O O . PRO A 1 97 ? -30.038 10.203 35.002 1.00 54.34 97 PRO A O 1
ATOM 825 N N . GLU A 1 98 ? -31.395 11.968 35.219 1.00 57.25 98 GLU A N 1
ATOM 826 C CA . GLU A 1 98 ? -30.517 12.714 36.131 1.00 57.25 98 GLU A CA 1
ATOM 827 C C . GLU A 1 98 ? -30.172 11.932 37.417 1.00 57.25 98 GLU A C 1
ATOM 829 O O . GLU A 1 98 ? -29.080 12.075 37.960 1.00 57.25 98 GLU A O 1
ATOM 834 N N . TRP A 1 99 ? -31.064 11.031 37.850 1.00 57.31 99 TRP A N 1
ATOM 835 C CA . TRP A 1 99 ? -30.851 10.136 38.994 1.00 57.31 99 TRP A CA 1
ATOM 836 C C . TRP A 1 99 ? -29.868 8.989 38.711 1.00 57.31 99 TRP A C 1
ATOM 838 O O . TRP A 1 99 ? -29.301 8.433 39.646 1.00 57.31 99 TRP A O 1
ATOM 848 N N . MET A 1 100 ? -29.624 8.649 37.440 1.00 55.66 100 MET A N 1
ATOM 849 C CA . MET A 1 100 ? -28.543 7.734 37.065 1.00 55.66 100 MET A CA 1
ATOM 850 C C . MET A 1 100 ? -27.198 8.457 36.994 1.00 55.66 100 MET A C 1
ATOM 852 O O . MET A 1 100 ? -26.171 7.823 37.177 1.00 55.66 100 MET A O 1
ATOM 856 N N . THR A 1 101 ? -27.148 9.770 36.773 1.00 52.69 101 THR A N 1
ATOM 857 C CA . THR A 1 101 ? -25.874 10.491 36.598 1.00 52.69 101 THR A CA 1
ATOM 858 C C . THR A 1 101 ? -24.994 10.488 37.856 1.00 52.69 101 THR A C 1
ATOM 860 O O . THR A 1 101 ? -23.786 10.682 37.755 1.00 52.69 101 THR A O 1
ATOM 863 N N . SER A 1 102 ? -25.573 10.253 39.038 1.00 48.88 102 SER A N 1
ATOM 864 C CA . SER A 1 102 ? -24.859 10.193 40.322 1.00 48.88 102 SER A CA 1
ATOM 865 C C . SER A 1 102 ? -24.557 8.771 40.817 1.00 48.88 102 SER A C 1
ATOM 867 O O . SER A 1 102 ? -23.770 8.621 41.750 1.00 48.88 102 SER A O 1
ATOM 869 N N . GLN A 1 103 ? -25.157 7.735 40.217 1.00 47.09 103 GLN A N 1
ATOM 870 C CA . GLN A 1 103 ? -25.046 6.336 40.673 1.00 47.09 103 GLN A CA 1
ATOM 871 C C . GLN A 1 103 ? -24.741 5.323 39.558 1.00 47.09 103 GLN A C 1
ATOM 873 O O . GLN A 1 103 ? -24.404 4.178 39.854 1.00 47.09 103 GLN A O 1
ATOM 878 N N . ALA A 1 104 ? -24.833 5.706 38.284 1.00 43.22 104 ALA A N 1
ATOM 879 C CA . ALA A 1 104 ? -24.570 4.803 37.176 1.00 43.22 104 ALA A CA 1
ATOM 880 C C . ALA A 1 104 ? -23.060 4.721 36.907 1.00 43.22 104 ALA A C 1
ATOM 882 O O . ALA A 1 104 ? -22.434 5.748 36.622 1.00 43.22 104 ALA A O 1
ATOM 883 N N . PRO A 1 105 ? -22.457 3.520 36.926 1.00 42.06 105 PRO A N 1
ATOM 884 C CA . PRO A 1 105 ? -21.161 3.339 36.294 1.00 42.06 105 PRO A CA 1
ATOM 885 C C . PRO A 1 105 ? -21.287 3.721 34.806 1.00 42.06 105 PRO A C 1
ATOM 887 O O . PRO A 1 105 ? -22.342 3.484 34.208 1.00 42.06 105 PRO A O 1
ATOM 890 N N . PRO A 1 106 ? -20.254 4.331 34.195 1.00 43.97 106 PRO A N 1
ATOM 891 C CA . PRO A 1 106 ? -20.290 4.760 32.801 1.00 43.97 106 PRO A CA 1
ATOM 892 C C . PRO A 1 106 ? -20.758 3.609 31.901 1.00 43.97 106 PRO A C 1
ATOM 894 O O . PRO A 1 106 ? -20.066 2.611 31.704 1.00 43.97 106 PRO A O 1
ATOM 897 N N . MET A 1 107 ? -21.963 3.750 31.343 1.00 47.50 107 MET A N 1
ATOM 898 C CA . MET A 1 107 ? -22.625 2.729 30.519 1.00 47.50 107 MET A CA 1
ATOM 899 C C . MET A 1 107 ? -21.836 2.398 29.237 1.00 47.50 107 MET A C 1
ATOM 901 O O . MET A 1 107 ? -22.097 1.387 28.594 1.00 47.50 107 MET A O 1
ATOM 905 N N . TYR A 1 108 ? -20.829 3.206 28.892 1.00 41.66 108 TYR A N 1
ATOM 906 C CA . TYR A 1 108 ? -19.935 2.977 27.758 1.00 41.66 108 TYR A CA 1
ATOM 907 C C . TYR A 1 108 ? -18.653 2.191 28.102 1.00 41.66 108 TYR A C 1
ATOM 909 O O . TYR A 1 108 ? -17.929 1.816 27.185 1.00 41.66 108 TYR A O 1
ATOM 917 N N . GLU A 1 109 ? -18.371 1.902 29.380 1.00 41.66 109 GLU A N 1
ATOM 918 C CA . GLU A 1 109 ? -17.149 1.189 29.802 1.00 41.66 109 GLU A CA 1
ATOM 919 C C . GLU A 1 109 ? -17.366 -0.284 30.176 1.00 41.66 109 GLU A C 1
ATOM 921 O O . GLU A 1 109 ? -16.396 -1.002 30.405 1.00 41.66 109 GLU A O 1
ATOM 926 N N . SER A 1 110 ? -18.606 -0.781 30.203 1.00 43.62 110 SER A N 1
ATOM 927 C CA . SER A 1 110 ? -18.885 -2.157 30.643 1.00 43.62 110 SER A CA 1
ATOM 928 C C . SER A 1 110 ? -19.473 -3.045 29.548 1.00 43.62 110 SER A C 1
ATOM 930 O O . SER A 1 110 ? -20.566 -3.601 29.662 1.00 43.62 110 SER A O 1
ATOM 932 N N . TYR A 1 111 ? -18.666 -3.321 28.520 1.00 37.78 111 TYR A N 1
ATOM 933 C CA . TYR A 1 111 ? -18.714 -4.693 28.018 1.00 37.78 111 TYR A CA 1
ATOM 934 C C . TYR A 1 111 ? -18.436 -5.620 29.213 1.00 37.78 111 TYR A C 1
ATOM 936 O O . TYR A 1 111 ? -17.500 -5.349 29.971 1.00 37.78 111 TYR A O 1
ATOM 944 N N . PRO A 1 112 ? -19.216 -6.693 29.430 1.00 41.34 112 PRO A N 1
ATOM 945 C CA . PRO A 1 112 ? -18.709 -7.801 30.216 1.00 41.34 112 PRO A CA 1
ATOM 946 C C . PRO A 1 112 ? -17.345 -8.169 29.673 1.00 41.34 112 PRO A C 1
ATOM 948 O O . PRO A 1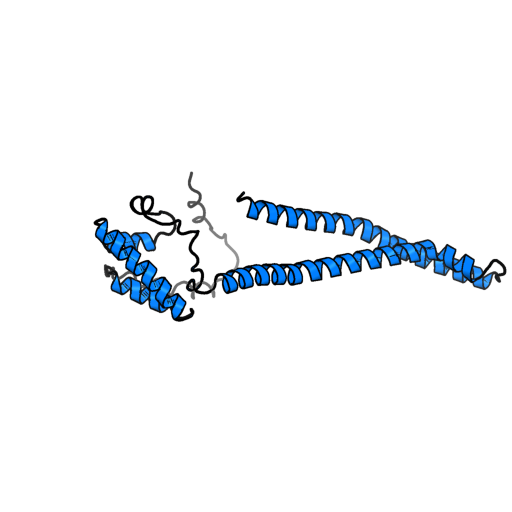 112 ? -17.229 -8.729 28.586 1.00 41.34 112 PRO A O 1
ATOM 951 N N . THR A 1 113 ? -16.307 -7.930 30.453 1.00 48.19 113 THR A N 1
ATOM 952 C CA . THR A 1 113 ? -15.280 -8.947 30.486 1.00 48.19 113 THR A CA 1
ATOM 953 C C . THR A 1 113 ? -15.987 -10.244 30.908 1.00 48.19 113 THR A C 1
ATOM 955 O O . THR A 1 113 ? -16.785 -10.220 31.857 1.00 48.19 113 THR A O 1
ATOM 958 N N . PRO A 1 114 ? -15.795 -11.357 30.174 1.00 46.34 114 PRO A N 1
ATOM 959 C CA . PRO A 1 114 ? -16.294 -12.657 30.610 1.00 46.34 114 PRO A CA 1
ATOM 960 C C . PRO A 1 114 ? -15.835 -12.902 32.055 1.00 46.34 114 PRO A C 1
ATOM 962 O O . PRO A 1 114 ? -14.801 -12.345 32.445 1.00 46.34 114 PRO A O 1
ATOM 965 N N . PRO A 1 115 ? -16.599 -13.676 32.853 1.00 48.62 115 PRO A N 1
ATOM 966 C CA . PRO A 1 115 ? -16.403 -13.823 34.293 1.00 48.62 115 PRO A CA 1
ATOM 967 C C . PRO A 1 115 ? -14.918 -13.885 34.649 1.00 48.62 115 PRO A C 1
ATOM 969 O O . PRO A 1 115 ? -14.157 -14.687 34.100 1.00 48.62 115 PRO A O 1
ATOM 972 N N . GLN A 1 116 ? -14.523 -12.936 35.499 1.00 49.09 116 GLN A N 1
ATOM 973 C CA . GLN A 1 116 ? -13.161 -12.607 35.897 1.00 49.09 116 GLN A CA 1
ATOM 974 C C . GLN A 1 116 ? -12.534 -13.771 36.671 1.00 49.09 116 GLN A C 1
ATOM 976 O O . GLN A 1 116 ? -12.393 -13.721 37.882 1.00 49.09 116 GLN A O 1
ATOM 981 N N . ASP A 1 117 ? -12.163 -14.828 35.961 1.00 50.09 117 ASP A N 1
ATOM 982 C CA . ASP A 1 117 ? -11.388 -15.940 36.516 1.00 50.09 117 ASP A CA 1
ATOM 983 C C . ASP A 1 117 ? -10.083 -16.161 35.742 1.00 50.09 117 ASP A C 1
ATOM 985 O O . ASP A 1 117 ? -9.288 -17.039 36.037 1.00 50.09 117 ASP A O 1
ATOM 989 N N . ASN A 1 118 ? -9.809 -15.362 34.708 1.00 61.41 118 ASN A N 1
ATOM 990 C CA . ASN A 1 118 ? -8.566 -15.489 33.957 1.00 61.41 118 ASN A CA 1
ATOM 991 C C . ASN A 1 118 ? -8.161 -14.149 33.332 1.00 61.41 118 ASN A C 1
ATOM 993 O O . ASN A 1 118 ? -8.358 -13.917 32.138 1.00 61.41 118 ASN A O 1
ATOM 997 N N . THR A 1 119 ? -7.527 -13.273 34.112 1.00 67.75 119 THR A N 1
ATOM 998 C CA . THR A 1 119 ? -6.770 -12.119 33.581 1.00 67.75 119 THR A CA 1
ATOM 999 C C . THR A 1 119 ? -5.805 -12.548 32.471 1.00 67.75 119 THR A C 1
ATOM 1001 O O . THR A 1 119 ? -5.681 -11.851 31.466 1.00 67.75 119 THR A O 1
ATOM 1004 N N . ALA A 1 120 ? -5.234 -13.753 32.579 1.00 73.69 120 ALA A N 1
ATOM 1005 C CA . ALA A 1 120 ? -4.442 -14.389 31.530 1.00 73.69 120 ALA A CA 1
ATOM 1006 C C . ALA A 1 120 ? -5.219 -14.596 30.216 1.00 73.69 120 ALA A C 1
ATOM 1008 O O . ALA A 1 120 ? -4.682 -14.314 29.149 1.00 73.69 120 ALA A O 1
ATOM 1009 N N . LYS A 1 121 ? -6.491 -15.025 30.262 1.00 78.81 121 LYS A N 1
ATOM 1010 C CA . LYS A 1 121 ? -7.328 -15.184 29.057 1.00 78.81 121 LYS A CA 1
ATOM 1011 C C . LYS A 1 121 ? -7.668 -13.829 28.436 1.00 78.81 121 LYS A C 1
ATOM 1013 O O . LYS A 1 121 ? -7.612 -13.705 27.221 1.00 78.81 121 LYS A O 1
ATOM 1018 N N . SER A 1 122 ? -7.950 -12.804 29.242 1.00 72.81 122 SER A N 1
ATOM 1019 C CA . SER A 1 122 ? -8.233 -11.448 28.738 1.00 72.81 122 SER A CA 1
ATOM 1020 C C . SER A 1 122 ? -7.004 -10.789 28.085 1.00 72.81 122 SER A C 1
ATOM 1022 O O . SER A 1 122 ? -7.098 -10.210 26.999 1.00 72.81 122 SER A O 1
ATOM 1024 N N . MET A 1 123 ? -5.818 -10.958 28.685 1.00 80.94 123 MET A N 1
ATOM 1025 C CA . MET A 1 123 ? -4.544 -10.558 28.074 1.00 80.94 123 MET A CA 1
ATOM 1026 C C . MET A 1 123 ? -4.282 -11.330 26.780 1.00 80.94 123 MET A C 1
ATOM 1028 O O . MET A 1 123 ? -3.935 -10.722 25.772 1.00 80.94 123 MET A O 1
ATOM 1032 N N . LEU A 1 124 ? -4.500 -12.648 26.777 1.00 86.12 124 LEU A N 1
ATOM 1033 C CA . LEU A 1 124 ? -4.307 -13.492 25.600 1.00 86.12 124 LEU A CA 1
ATOM 1034 C C . LEU A 1 124 ? -5.264 -13.110 24.466 1.00 86.12 124 LEU A C 1
ATOM 1036 O O . LEU A 1 124 ? -4.823 -13.042 23.326 1.00 86.12 124 LEU A O 1
ATOM 1040 N N . ILE A 1 125 ? -6.523 -12.773 24.760 1.00 87.00 125 ILE A N 1
ATOM 1041 C CA . ILE A 1 125 ? -7.489 -12.276 23.765 1.00 87.00 125 ILE A CA 1
ATOM 1042 C C . ILE A 1 125 ? -7.033 -10.930 23.195 1.00 87.00 125 ILE A C 1
ATOM 1044 O O . ILE A 1 125 ? -7.040 -10.749 21.981 1.00 87.00 125 ILE A O 1
ATOM 1048 N N . SER A 1 126 ? -6.581 -10.004 24.043 1.00 82.38 126 SER A N 1
ATOM 1049 C CA . SER A 1 126 ? -6.110 -8.683 23.601 1.00 82.38 126 SER A CA 1
ATOM 1050 C C . SER A 1 126 ? -4.845 -8.783 22.740 1.00 82.38 126 SER A C 1
ATOM 1052 O O . SER A 1 126 ? -4.743 -8.149 21.690 1.00 82.38 126 SER A O 1
ATOM 1054 N N . VAL A 1 127 ? -3.895 -9.627 23.152 1.00 86.44 127 VAL A N 1
ATOM 1055 C CA . VAL A 1 127 ? -2.665 -9.920 22.408 1.00 86.44 127 VAL A CA 1
ATOM 1056 C C . VAL A 1 127 ? -2.996 -10.621 21.090 1.00 86.44 127 VAL A C 1
ATOM 1058 O O . VAL A 1 127 ? -2.537 -10.181 20.039 1.00 86.44 127 VAL A O 1
ATOM 1061 N N . ALA A 1 128 ? -3.838 -11.656 21.114 1.00 88.19 128 ALA A N 1
ATOM 1062 C CA . ALA A 1 128 ? -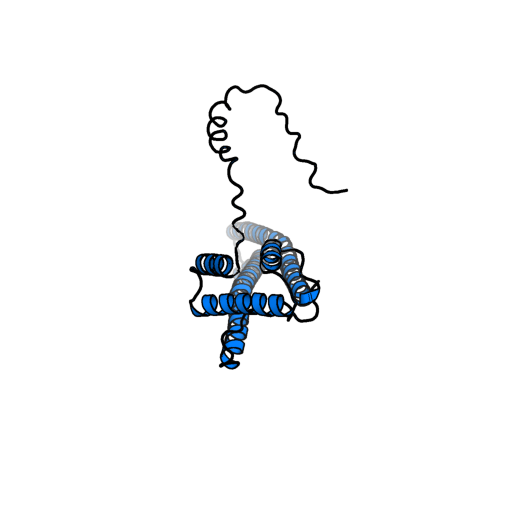4.263 -12.379 19.920 1.00 88.19 128 ALA A CA 1
ATOM 1063 C C . ALA A 1 128 ? -4.994 -11.466 18.930 1.00 88.19 128 ALA A C 1
ATOM 1065 O O . ALA A 1 128 ? -4.732 -11.553 17.735 1.00 88.19 128 ALA A O 1
ATOM 1066 N N . LEU A 1 129 ? -5.846 -10.551 19.399 1.00 84.62 129 LEU A N 1
ATOM 1067 C CA . LEU A 1 129 ? -6.544 -9.594 18.540 1.00 84.62 129 LEU A CA 1
ATOM 1068 C C . LEU A 1 129 ? -5.571 -8.588 17.905 1.00 84.62 129 LEU A C 1
ATOM 1070 O O . LEU A 1 129 ? -5.695 -8.276 16.720 1.00 84.62 129 LEU A O 1
ATOM 1074 N N . GLY A 1 130 ? -4.562 -8.140 18.660 1.00 85.31 130 GLY A N 1
ATOM 1075 C CA . GLY A 1 130 ? -3.469 -7.314 18.147 1.00 85.31 130 GLY A CA 1
ATOM 1076 C C . GLY A 1 130 ? -2.644 -8.027 17.073 1.00 85.31 130 GLY A C 1
ATOM 1077 O O . GLY A 1 130 ? -2.430 -7.470 15.998 1.00 85.31 130 GLY A O 1
ATOM 1078 N N . PHE A 1 131 ? -2.233 -9.275 17.318 1.00 88.69 131 PHE A N 1
ATOM 1079 C CA . PHE A 1 131 ? -1.497 -10.091 16.344 1.00 88.69 131 PHE A CA 1
ATOM 1080 C C . PHE A 1 131 ? -2.342 -10.456 15.121 1.00 88.69 131 PHE A C 1
ATOM 1082 O O . PHE A 1 131 ? -1.840 -10.407 14.001 1.00 88.69 131 PHE A O 1
ATOM 1089 N N . PHE A 1 132 ? -3.620 -10.783 15.306 1.00 88.06 132 PHE A N 1
ATOM 1090 C CA . PHE A 1 132 ? -4.548 -11.074 14.217 1.00 88.06 132 PHE A CA 1
ATOM 1091 C C . PHE A 1 132 ? -4.721 -9.853 13.310 1.00 88.06 132 PHE A C 1
ATOM 1093 O O . PHE A 1 132 ? -4.564 -9.964 12.096 1.00 88.06 132 PHE A O 1
ATOM 1100 N N . ASN A 1 133 ? -4.955 -8.673 13.894 1.00 84.94 133 ASN A N 1
ATOM 1101 C CA . ASN A 1 133 ? -5.030 -7.417 13.151 1.00 84.94 133 ASN A CA 1
ATOM 1102 C C . ASN A 1 133 ? -3.698 -7.107 12.449 1.00 84.94 133 ASN A C 1
ATOM 1104 O O . ASN A 1 133 ? -3.693 -6.780 11.264 1.00 84.94 133 ASN A O 1
ATOM 1108 N N . LEU A 1 134 ? -2.566 -7.303 13.136 1.00 85.12 134 LEU A N 1
ATOM 1109 C CA . LEU A 1 134 ? -1.246 -7.129 12.541 1.00 85.12 134 LEU A CA 1
ATOM 1110 C C . LEU A 1 134 ? -1.081 -8.030 11.318 1.00 85.12 134 LEU A C 1
ATOM 1112 O O . LEU A 1 134 ? -0.755 -7.524 10.261 1.00 85.12 134 LEU A O 1
ATOM 1116 N N . ILE A 1 135 ? -1.340 -9.333 11.411 1.00 88.69 135 ILE A N 1
ATOM 1117 C CA . ILE A 1 135 ? -1.170 -10.252 10.279 1.00 88.69 135 ILE A CA 1
ATOM 1118 C C . ILE A 1 135 ? -2.107 -9.868 9.128 1.00 88.69 135 ILE A C 1
ATOM 1120 O O . ILE A 1 135 ? -1.646 -9.720 7.997 1.00 88.69 135 ILE A O 1
ATOM 1124 N N . PHE A 1 136 ? -3.393 -9.639 9.405 1.00 88.94 136 PHE A N 1
ATOM 1125 C CA . PHE A 1 136 ? -4.378 -9.324 8.367 1.00 88.94 136 PHE A CA 1
ATOM 1126 C C . PHE A 1 136 ? -4.143 -7.980 7.676 1.00 88.94 136 PHE A C 1
ATOM 1128 O O . PHE A 1 136 ? -4.463 -7.850 6.499 1.00 88.94 136 PHE A O 1
ATOM 1135 N N . VAL A 1 13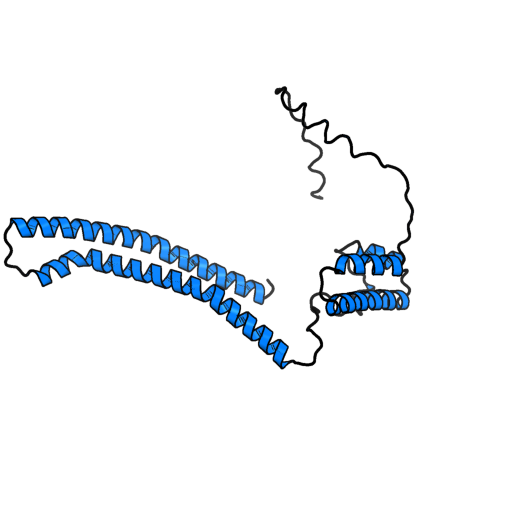7 ? -3.588 -6.984 8.370 1.00 86.88 137 VAL A N 1
ATOM 1136 C CA . VAL A 1 137 ? -3.344 -5.647 7.805 1.00 86.88 137 VAL A CA 1
ATOM 1137 C C . VAL A 1 137 ? -1.918 -5.512 7.262 1.00 86.88 137 VAL A C 1
ATOM 1139 O O . VAL A 1 137 ? -1.710 -4.932 6.196 1.00 86.88 137 VAL A O 1
ATOM 1142 N N . LEU A 1 138 ? -0.922 -6.064 7.957 1.00 87.31 138 LEU A N 1
ATOM 1143 C CA . LEU A 1 138 ? 0.491 -5.973 7.584 1.00 87.31 138 LEU A CA 1
ATOM 1144 C C . LEU A 1 138 ? 0.829 -6.872 6.395 1.00 87.31 138 LEU A C 1
ATOM 1146 O O . LEU A 1 138 ? 1.606 -6.451 5.544 1.00 87.31 138 LEU A O 1
ATOM 1150 N N . ALA A 1 139 ? 0.253 -8.076 6.299 1.00 90.31 139 ALA A N 1
ATOM 1151 C CA . ALA A 1 139 ? 0.526 -8.982 5.182 1.00 90.31 139 ALA A CA 1
ATOM 1152 C C . ALA A 1 139 ? 0.155 -8.378 3.811 1.00 90.31 139 ALA A C 1
ATOM 1154 O O . ALA A 1 139 ? 1.036 -8.305 2.951 1.00 90.31 139 ALA A O 1
ATOM 1155 N N . PRO A 1 140 ? -1.076 -7.872 3.576 1.00 90.56 140 PRO A N 1
ATOM 1156 C CA . PRO A 1 140 ? -1.399 -7.215 2.310 1.00 90.56 140 PRO A CA 1
ATOM 1157 C C . PRO A 1 140 ? -0.595 -5.928 2.106 1.00 90.56 140 PRO A C 1
ATOM 1159 O O . PRO A 1 140 ? -0.212 -5.621 0.978 1.00 90.56 140 PRO A O 1
ATOM 1162 N N . PHE A 1 141 ? -0.273 -5.196 3.177 1.00 91.31 141 PHE A N 1
ATOM 1163 C CA . PHE A 1 141 ? 0.595 -4.023 3.085 1.00 91.31 141 PHE A CA 1
ATOM 1164 C C . PHE A 1 141 ? 1.999 -4.382 2.566 1.00 91.31 141 PHE A C 1
ATOM 1166 O O . PHE A 1 141 ? 2.484 -3.751 1.625 1.00 91.31 141 PHE A O 1
ATOM 1173 N N . LEU A 1 142 ? 2.630 -5.415 3.131 1.00 92.88 142 LEU A N 1
ATOM 1174 C CA . LEU A 1 142 ? 3.931 -5.930 2.696 1.00 92.88 142 LEU A CA 1
ATOM 1175 C C . LEU A 1 142 ? 3.875 -6.469 1.267 1.00 92.88 142 LEU A C 1
ATOM 1177 O O . LEU A 1 142 ? 4.777 -6.181 0.485 1.00 92.88 142 LEU A O 1
ATOM 1181 N N . ALA A 1 143 ? 2.811 -7.191 0.907 1.00 94.69 143 ALA A N 1
ATOM 1182 C CA . ALA A 1 143 ? 2.622 -7.701 -0.448 1.00 94.69 143 ALA A CA 1
ATOM 1183 C C . ALA A 1 143 ? 2.593 -6.560 -1.477 1.00 94.69 143 ALA A C 1
ATOM 1185 O O . ALA A 1 143 ? 3.321 -6.601 -2.466 1.00 94.69 143 ALA A O 1
ATOM 1186 N N . ILE A 1 144 ? 1.823 -5.497 -1.214 1.00 94.56 144 ILE A N 1
ATOM 1187 C CA . ILE A 1 144 ? 1.765 -4.321 -2.094 1.00 94.56 144 ILE A CA 1
ATOM 1188 C C . ILE A 1 144 ? 3.129 -3.623 -2.159 1.00 94.56 144 ILE A C 1
ATOM 1190 O O . ILE A 1 144 ? 3.580 -3.273 -3.249 1.00 94.56 144 ILE A O 1
ATOM 1194 N N . CYS A 1 145 ? 3.814 -3.448 -1.025 1.00 93.69 145 CYS A N 1
ATOM 1195 C CA . CYS A 1 145 ? 5.160 -2.866 -1.005 1.00 93.69 145 CYS A CA 1
ATOM 1196 C C . CYS A 1 145 ? 6.147 -3.684 -1.848 1.00 93.69 145 CYS A C 1
ATOM 1198 O O . CYS A 1 145 ? 6.909 -3.106 -2.621 1.00 93.69 145 CYS A O 1
ATOM 1200 N N . GLY A 1 146 ? 6.099 -5.013 -1.735 1.00 96.19 146 GLY A N 1
ATOM 1201 C CA . GLY A 1 146 ? 6.920 -5.928 -2.519 1.00 96.19 146 GLY A CA 1
ATOM 1202 C C . GLY A 1 146 ? 6.663 -5.779 -4.014 1.00 96.19 146 GLY A C 1
ATOM 1203 O O . GLY A 1 146 ? 7.604 -5.578 -4.772 1.00 96.19 146 GLY A O 1
ATOM 1204 N N . VAL A 1 147 ? 5.394 -5.767 -4.433 1.00 96.06 147 VAL A N 1
ATOM 1205 C CA . VAL A 1 147 ? 5.022 -5.558 -5.842 1.00 96.06 147 VAL A CA 1
ATOM 1206 C C . VAL A 1 147 ? 5.546 -4.217 -6.358 1.00 96.06 147 VAL A C 1
ATOM 1208 O O . VAL A 1 147 ? 6.190 -4.173 -7.404 1.00 96.06 147 VAL A O 1
ATOM 1211 N N . LEU A 1 148 ? 5.333 -3.123 -5.619 1.00 95.25 148 LEU A N 1
ATOM 1212 C CA . LEU A 1 148 ? 5.824 -1.800 -6.020 1.00 95.25 148 LEU A CA 1
ATOM 1213 C C . LEU A 1 148 ? 7.353 -1.768 -6.141 1.00 95.25 148 LEU A C 1
ATOM 1215 O O . LEU A 1 148 ? 7.888 -1.178 -7.083 1.00 95.25 148 LEU A O 1
ATOM 1219 N N . PHE A 1 149 ? 8.059 -2.424 -5.219 1.00 95.62 149 PHE A N 1
ATOM 1220 C CA . PHE A 1 149 ? 9.512 -2.537 -5.258 1.00 95.62 149 PHE A CA 1
ATOM 1221 C C . PHE A 1 149 ? 9.990 -3.355 -6.466 1.00 95.62 149 PHE A C 1
ATOM 1223 O O . PHE A 1 149 ? 10.861 -2.896 -7.203 1.00 95.62 149 PHE A O 1
ATOM 1230 N N . SER A 1 150 ? 9.380 -4.513 -6.731 1.00 97.06 150 SER A N 1
ATOM 1231 C CA . SER A 1 150 ? 9.711 -5.360 -7.881 1.00 97.06 150 SER A CA 1
ATOM 1232 C C . SER A 1 150 ? 9.509 -4.631 -9.208 1.00 97.06 150 SER A C 1
ATOM 1234 O O . SER A 1 150 ? 10.410 -4.635 -10.040 1.00 97.06 150 SER A O 1
ATOM 1236 N N . PHE A 1 151 ? 8.376 -3.949 -9.401 1.00 95.81 151 PHE A N 1
ATOM 1237 C CA . PHE A 1 151 ? 8.128 -3.177 -10.625 1.00 95.81 151 PHE A CA 1
ATOM 1238 C C . PHE A 1 151 ? 9.092 -1.998 -10.785 1.00 95.81 151 PHE A C 1
ATOM 1240 O O . PHE A 1 151 ? 9.518 -1.701 -11.901 1.00 95.81 151 PHE A O 1
ATOM 1247 N N . SER A 1 152 ? 9.476 -1.356 -9.680 1.00 95.44 152 SER A N 1
ATOM 1248 C CA . SER A 1 152 ? 10.488 -0.296 -9.704 1.00 95.44 152 SER A CA 1
ATOM 1249 C C . SER A 1 152 ? 11.854 -0.844 -10.125 1.00 95.44 152 SER A C 1
ATOM 1251 O O . SER A 1 152 ? 12.530 -0.240 -10.954 1.00 95.44 152 SER A O 1
ATOM 1253 N N . LEU A 1 153 ? 12.241 -2.017 -9.617 1.00 97.25 153 LEU A N 1
ATOM 1254 C CA . LEU A 1 153 ? 13.503 -2.660 -9.978 1.00 97.25 153 LEU A CA 1
ATOM 1255 C C . LEU A 1 153 ? 13.511 -3.127 -11.440 1.00 97.25 153 LEU A C 1
ATOM 1257 O O . LEU A 1 153 ? 14.477 -2.876 -12.156 1.00 97.25 153 LEU A O 1
ATOM 1261 N N . VAL A 1 154 ? 12.420 -3.743 -11.904 1.00 97.69 154 VAL A N 1
ATOM 1262 C CA . VAL A 1 154 ? 12.251 -4.141 -13.312 1.00 97.69 154 VAL A CA 1
ATOM 1263 C C . VAL A 1 154 ? 12.356 -2.925 -14.230 1.00 97.69 154 VAL A C 1
ATOM 1265 O O . VAL A 1 154 ? 13.073 -2.979 -15.224 1.00 97.69 154 VAL A O 1
ATOM 1268 N N . SER A 1 155 ? 11.710 -1.808 -13.883 1.00 97.56 155 SER A N 1
ATOM 1269 C CA . SER A 1 155 ? 11.825 -0.554 -14.636 1.00 97.56 155 SER A CA 1
ATOM 1270 C C . SER A 1 155 ? 13.282 -0.091 -14.763 1.00 97.56 155 SER A C 1
ATOM 1272 O O . SER A 1 155 ? 13.723 0.211 -15.872 1.00 97.56 155 SER A O 1
ATOM 1274 N N . LEU A 1 156 ? 14.053 -0.105 -13.669 1.00 97.06 156 LEU A N 1
ATOM 1275 C CA . LEU A 1 156 ? 15.469 0.280 -13.689 1.00 97.06 156 LEU A CA 1
ATOM 1276 C C . LEU A 1 156 ? 16.319 -0.649 -14.562 1.00 97.06 156 LEU A C 1
ATOM 1278 O O . LEU A 1 156 ? 17.127 -0.167 -15.353 1.00 97.06 156 LEU A O 1
ATOM 1282 N N . ILE A 1 157 ? 16.120 -1.965 -14.455 1.00 97.38 157 ILE A N 1
ATOM 1283 C CA . ILE A 1 157 ? 16.851 -2.955 -15.260 1.00 97.38 157 ILE A CA 1
ATOM 1284 C C . ILE A 1 157 ? 16.540 -2.775 -16.749 1.00 97.38 157 ILE A C 1
ATOM 1286 O O . ILE A 1 157 ? 17.447 -2.805 -17.575 1.00 97.38 157 ILE A O 1
ATOM 1290 N N . LEU A 1 158 ? 15.273 -2.540 -17.096 1.00 97.19 158 LEU A N 1
ATOM 1291 C CA . LEU A 1 158 ? 14.853 -2.305 -18.476 1.00 97.19 158 LEU A CA 1
ATOM 1292 C C . LEU A 1 158 ? 15.453 -1.017 -19.056 1.00 97.19 158 LEU A C 1
ATOM 1294 O O . LEU A 1 158 ? 15.919 -1.024 -20.194 1.00 97.19 158 LEU A O 1
ATOM 1298 N N . ILE A 1 159 ? 15.511 0.066 -18.274 1.00 97.69 159 ILE A N 1
ATOM 1299 C CA . ILE A 1 159 ? 16.171 1.318 -18.684 1.00 97.69 159 ILE A CA 1
ATOM 1300 C C . ILE A 1 159 ? 17.681 1.109 -18.864 1.00 97.69 159 ILE A C 1
ATOM 1302 O O . ILE A 1 159 ? 18.272 1.644 -19.796 1.00 97.69 159 ILE A O 1
ATOM 1306 N N . ALA A 1 160 ? 18.304 0.301 -18.005 1.00 96.69 160 ALA A N 1
ATOM 1307 C CA . ALA A 1 160 ? 19.721 -0.040 -18.096 1.00 96.69 160 ALA A CA 1
ATOM 1308 C C . ALA A 1 160 ? 20.033 -1.123 -19.150 1.00 96.69 160 ALA A C 1
ATOM 1310 O O . ALA A 1 160 ? 21.205 -1.417 -19.389 1.00 96.69 160 ALA A O 1
ATOM 1311 N N . SER A 1 161 ? 19.021 -1.704 -19.805 1.00 95.44 161 SER A N 1
ATOM 1312 C CA . SER A 1 161 ? 19.196 -2.805 -20.763 1.00 95.44 161 SER A CA 1
ATOM 1313 C C . SER A 1 161 ? 20.206 -2.543 -21.889 1.00 95.44 161 SER A C 1
ATOM 1315 O O . SER A 1 161 ? 20.966 -3.469 -22.175 1.00 95.44 161 SER A O 1
ATOM 1317 N N . PRO A 1 162 ? 20.335 -1.332 -22.480 1.00 92.31 162 PRO A N 1
ATOM 1318 C CA . PRO A 1 162 ? 21.329 -1.104 -23.529 1.00 92.31 162 PRO A CA 1
ATOM 1319 C C . PRO A 1 162 ? 22.763 -1.292 -23.017 1.00 92.31 162 PRO A C 1
ATOM 1321 O O . PRO A 1 162 ? 23.614 -1.816 -23.728 1.00 92.31 162 PRO A O 1
ATOM 1324 N N . ILE A 1 163 ? 23.019 -0.915 -21.760 1.00 92.81 163 ILE A N 1
ATOM 1325 C CA . ILE A 1 163 ? 24.332 -1.049 -21.117 1.00 92.81 163 ILE A CA 1
ATOM 1326 C C . ILE A 1 163 ? 24.653 -2.530 -20.898 1.00 92.81 163 ILE A C 1
ATOM 1328 O O . ILE A 1 163 ? 25.762 -2.972 -21.186 1.00 92.81 163 ILE A O 1
ATOM 1332 N N . PHE A 1 164 ? 23.679 -3.313 -20.424 1.00 92.38 164 PHE A N 1
ATOM 1333 C CA . PHE A 1 164 ? 23.863 -4.751 -20.215 1.00 92.38 164 PHE A CA 1
ATOM 1334 C C . PHE A 1 164 ? 24.133 -5.506 -21.516 1.00 92.38 164 PHE A C 1
ATOM 1336 O O . PHE A 1 164 ? 24.992 -6.384 -21.537 1.00 92.38 164 PHE A O 1
ATOM 1343 N N . ILE A 1 165 ? 23.433 -5.146 -22.594 1.00 90.62 165 ILE A N 1
ATOM 1344 C CA . ILE A 1 165 ? 23.646 -5.740 -23.918 1.00 90.62 165 ILE A CA 1
ATOM 1345 C C . ILE A 1 165 ? 25.063 -5.423 -24.405 1.00 90.62 165 ILE A C 1
ATOM 1347 O O . ILE A 1 165 ? 25.805 -6.342 -24.732 1.00 90.62 165 ILE A O 1
ATOM 1351 N N . MET A 1 166 ? 25.480 -4.155 -24.326 1.00 87.75 166 MET A N 1
ATOM 1352 C CA . MET A 1 166 ? 26.811 -3.704 -24.747 1.00 87.75 166 MET A CA 1
ATOM 1353 C C . MET A 1 166 ? 27.957 -4.405 -23.994 1.00 87.75 166 MET A C 1
ATOM 1355 O O . MET A 1 166 ? 28.989 -4.717 -24.583 1.00 87.75 166 MET A O 1
ATOM 1359 N N . ILE A 1 167 ? 27.780 -4.687 -22.698 1.00 90.31 167 ILE A N 1
ATOM 1360 C CA . ILE A 1 167 ? 28.754 -5.457 -21.906 1.00 90.31 167 ILE A CA 1
ATOM 1361 C C . ILE A 1 167 ? 28.766 -6.937 -22.321 1.00 90.31 167 ILE A C 1
ATOM 1363 O O . ILE A 1 167 ? 29.828 -7.554 -22.345 1.00 90.31 167 ILE A O 1
ATOM 1367 N N . GLY A 1 168 ? 27.599 -7.517 -22.616 1.00 86.88 168 GLY A N 1
ATOM 1368 C CA . GLY A 1 168 ? 27.459 -8.943 -22.916 1.00 86.88 168 GLY A CA 1
ATOM 1369 C C . GLY A 1 168 ? 27.959 -9.349 -24.303 1.00 86.88 168 GLY A C 1
ATOM 1370 O O . GLY A 1 168 ? 28.475 -10.454 -24.456 1.00 86.88 168 GLY A O 1
ATOM 1371 N N . THR A 1 169 ? 27.815 -8.479 -25.304 1.00 84.31 169 THR A N 1
ATOM 1372 C CA . THR A 1 169 ? 28.153 -8.791 -26.702 1.00 84.31 169 THR A CA 1
ATOM 1373 C C . THR A 1 169 ? 29.513 -8.250 -27.146 1.00 84.31 169 THR A C 1
ATOM 1375 O O . THR A 1 169 ? 30.091 -8.772 -28.099 1.00 84.31 169 THR A O 1
ATOM 1378 N N . GLY A 1 170 ? 30.073 -7.266 -26.436 1.00 81.19 170 GLY A N 1
ATOM 1379 C CA . GLY A 1 170 ? 31.331 -6.619 -26.814 1.00 81.19 170 GLY A CA 1
ATOM 1380 C C . GLY A 1 170 ? 31.192 -5.710 -28.045 1.00 81.19 170 GLY A C 1
ATOM 1381 O O . GLY A 1 170 ? 30.094 -5.414 -28.501 1.00 81.19 170 GLY A O 1
ATOM 1382 N N . PHE A 1 171 ? 32.320 -5.229 -28.580 1.00 77.06 171 PHE A N 1
ATOM 1383 C CA . PHE A 1 171 ? 32.338 -4.238 -29.674 1.00 77.06 171 PHE A CA 1
ATOM 1384 C C . PHE A 1 171 ? 32.441 -4.844 -31.087 1.00 77.06 171 PHE A C 1
ATOM 1386 O O . PHE A 1 171 ? 32.336 -4.122 -32.075 1.00 77.06 171 PHE A O 1
ATOM 1393 N N . GLU A 1 172 ? 32.625 -6.159 -31.200 1.00 77.06 172 GLU A N 1
ATOM 1394 C CA . GLU A 1 172 ? 32.862 -6.856 -32.471 1.00 77.06 172 GLU A CA 1
ATOM 1395 C C . GLU A 1 172 ? 31.547 -7.418 -33.040 1.00 77.06 172 GLU A C 1
ATOM 1397 O O . GLU A 1 172 ? 31.317 -8.629 -33.051 1.00 77.06 172 GLU A O 1
ATOM 1402 N N . GLN A 1 173 ? 30.642 -6.539 -33.485 1.00 75.00 173 GLN A N 1
ATOM 1403 C CA . GLN A 1 173 ? 29.335 -6.936 -34.024 1.00 75.00 173 GLN A CA 1
ATOM 1404 C C . GLN A 1 173 ? 29.168 -6.657 -35.515 1.00 75.00 173 GLN A C 1
ATOM 1406 O O . GLN A 1 173 ? 29.547 -5.615 -36.041 1.00 75.00 173 GLN A O 1
ATOM 1411 N N . THR A 1 174 ? 28.506 -7.593 -36.201 1.00 83.50 174 THR A N 1
ATOM 1412 C CA . THR A 1 174 ? 28.046 -7.388 -37.580 1.00 83.50 174 THR A CA 1
ATOM 1413 C C . THR A 1 174 ? 26.892 -6.379 -37.608 1.00 83.50 174 THR A C 1
ATOM 1415 O O . THR A 1 174 ? 26.001 -6.429 -36.759 1.00 83.50 174 THR A O 1
ATOM 1418 N N . ASN A 1 175 ? 26.855 -5.513 -38.628 1.00 83.38 175 ASN A N 1
ATOM 1419 C CA . ASN A 1 175 ? 25.870 -4.427 -38.768 1.00 83.38 175 ASN A CA 1
ATOM 1420 C C . ASN A 1 175 ? 24.398 -4.864 -38.613 1.00 83.38 175 ASN A C 1
ATOM 1422 O O . ASN A 1 175 ? 23.576 -4.107 -38.101 1.00 83.38 175 ASN A O 1
ATOM 1426 N N . THR A 1 176 ? 24.043 -6.076 -39.049 1.00 85.19 176 THR A N 1
ATOM 1427 C CA . THR A 1 176 ? 22.676 -6.612 -38.947 1.00 85.19 176 THR A CA 1
ATOM 1428 C C . THR A 1 176 ? 22.278 -6.968 -37.516 1.00 85.19 176 THR A C 1
ATOM 1430 O O . THR A 1 176 ? 21.146 -6.702 -37.123 1.00 85.19 176 THR A O 1
ATOM 1433 N N . ILE A 1 177 ? 23.199 -7.526 -36.727 1.00 86.25 177 ILE A N 1
ATOM 1434 C CA . ILE A 1 177 ? 22.972 -7.883 -35.318 1.00 86.25 177 ILE A CA 1
ATOM 1435 C C . ILE A 1 177 ? 22.869 -6.606 -34.475 1.00 86.25 177 ILE A C 1
ATOM 1437 O O . ILE A 1 177 ? 21.938 -6.465 -33.683 1.00 86.25 177 ILE A O 1
ATOM 1441 N N . LEU A 1 178 ? 23.747 -5.632 -34.741 1.00 86.06 178 LEU A N 1
ATOM 1442 C CA . LEU A 1 178 ? 23.760 -4.332 -34.065 1.00 86.06 178 LEU A CA 1
ATOM 1443 C C . LEU A 1 178 ? 22.419 -3.597 -34.206 1.00 86.06 178 LEU A C 1
ATOM 1445 O O . LEU A 1 178 ? 21.881 -3.094 -33.222 1.00 86.06 178 LEU A O 1
ATOM 1449 N N . LEU A 1 179 ? 21.841 -3.558 -35.414 1.00 88.69 179 LEU A N 1
ATOM 1450 C CA . LEU A 1 179 ? 20.543 -2.912 -35.640 1.00 88.69 179 LEU A CA 1
ATOM 1451 C C . LEU A 1 179 ? 19.421 -3.581 -34.833 1.00 88.69 179 LEU A C 1
ATOM 1453 O O . LEU A 1 179 ? 18.625 -2.883 -34.207 1.00 88.69 179 LEU A O 1
ATOM 1457 N N . VAL A 1 180 ? 19.363 -4.916 -34.815 1.00 90.56 180 VAL A N 1
ATOM 1458 C CA . VAL A 1 180 ? 18.331 -5.659 -34.070 1.00 90.56 180 VAL A CA 1
ATOM 1459 C C . VAL A 1 180 ? 18.437 -5.396 -32.567 1.00 90.56 180 VAL A C 1
ATOM 1461 O O . VAL A 1 180 ? 17.422 -5.139 -31.919 1.00 90.56 180 VAL A O 1
ATOM 1464 N N . GLU A 1 181 ? 19.647 -5.394 -32.012 1.00 90.12 181 GLU A N 1
ATOM 1465 C CA . GLU A 1 181 ? 19.880 -5.111 -30.592 1.00 90.12 181 GLU A CA 1
ATOM 1466 C C . GLU A 1 181 ? 19.596 -3.652 -30.220 1.00 90.12 181 GLU A C 1
ATOM 1468 O O . GLU A 1 181 ? 19.038 -3.375 -29.155 1.00 90.12 181 GLU A O 1
ATOM 1473 N N . LEU A 1 182 ? 19.901 -2.707 -31.112 1.00 89.25 182 LEU A N 1
ATOM 1474 C CA . LEU A 1 182 ? 19.601 -1.294 -30.906 1.00 8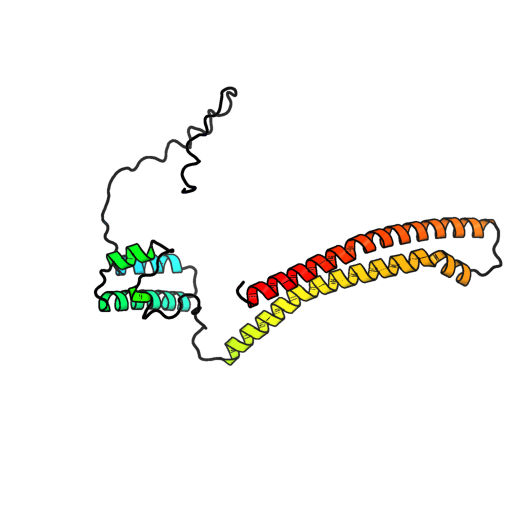9.25 182 LEU A CA 1
ATOM 1475 C C . LEU A 1 182 ? 18.088 -1.035 -30.885 1.00 89.25 182 LEU A C 1
ATOM 1477 O O . LEU A 1 182 ? 17.585 -0.397 -29.962 1.00 89.25 182 LEU A O 1
ATOM 1481 N N . PHE A 1 183 ? 17.333 -1.578 -31.844 1.00 93.19 183 PHE A N 1
ATOM 1482 C CA . PHE A 1 183 ? 15.872 -1.452 -31.833 1.00 93.19 183 PHE A CA 1
ATOM 1483 C C . PHE A 1 183 ? 15.230 -2.225 -30.675 1.00 93.19 183 PHE A C 1
ATOM 1485 O O . PHE A 1 183 ? 14.303 -1.718 -30.042 1.00 93.19 183 PHE A O 1
ATOM 1492 N N . GLY A 1 184 ? 15.736 -3.418 -30.351 1.00 94.31 184 GLY A N 1
ATOM 1493 C CA . GLY A 1 184 ? 15.256 -4.210 -29.219 1.00 94.31 184 GLY A CA 1
ATOM 1494 C C . GLY A 1 184 ? 15.467 -3.500 -27.879 1.00 94.31 184 GLY A C 1
ATOM 1495 O O . GLY A 1 184 ? 14.536 -3.388 -27.080 1.00 94.31 184 GLY A O 1
ATOM 1496 N N . SER A 1 185 ? 16.661 -2.950 -27.654 1.00 94.69 185 SER A N 1
ATOM 1497 C CA . SER A 1 185 ? 16.974 -2.188 -26.441 1.00 94.69 185 SER A CA 1
ATOM 1498 C C . SER A 1 185 ? 16.172 -0.889 -26.345 1.00 94.69 185 SER A C 1
ATOM 1500 O O . SER A 1 185 ? 15.709 -0.549 -25.259 1.00 94.69 185 SER A O 1
ATOM 1502 N N . LEU A 1 186 ? 15.891 -0.209 -27.463 1.00 96.00 186 LEU A N 1
ATOM 1503 C CA . LEU A 1 186 ? 15.015 0.967 -27.478 1.00 96.00 186 LEU A CA 1
ATOM 1504 C C . LEU A 1 186 ? 13.591 0.634 -27.002 1.00 96.00 186 LEU A C 1
ATOM 1506 O O . LEU A 1 186 ? 13.007 1.389 -26.221 1.00 96.00 186 LEU A O 1
ATOM 1510 N N . VAL A 1 187 ? 13.041 -0.511 -27.424 1.00 97.25 187 VAL A N 1
ATOM 1511 C CA . VAL A 1 187 ? 11.731 -0.993 -26.953 1.00 97.25 187 VAL A CA 1
ATOM 1512 C C . VAL A 1 187 ? 11.769 -1.303 -25.455 1.00 97.25 187 VAL A C 1
ATOM 1514 O O . VAL A 1 187 ? 10.863 -0.892 -24.725 1.00 97.25 187 VAL A O 1
ATOM 1517 N N . LEU A 1 188 ? 12.820 -1.978 -24.975 1.00 96.81 188 LEU A N 1
ATOM 1518 C CA . LEU A 1 188 ? 12.994 -2.289 -23.551 1.00 96.81 188 LEU A CA 1
ATOM 1519 C C . LEU A 1 188 ? 13.108 -1.019 -22.702 1.00 96.81 188 LEU A C 1
ATOM 1521 O O . LEU A 1 188 ? 12.430 -0.908 -21.682 1.00 96.81 188 LEU A O 1
ATOM 1525 N N . VAL A 1 189 ? 13.888 -0.030 -23.145 1.00 98.06 189 VAL A N 1
ATOM 1526 C CA . VAL A 1 189 ? 13.994 1.280 -22.488 1.00 98.06 189 VAL A CA 1
ATOM 1527 C C . VAL A 1 189 ? 12.639 1.983 -22.464 1.00 98.06 189 VAL A C 1
ATOM 1529 O O . VAL A 1 189 ? 12.236 2.484 -21.416 1.00 98.06 189 VAL A O 1
ATOM 1532 N N . GLY A 1 190 ? 11.902 1.980 -23.578 1.00 97.69 190 GLY A N 1
ATOM 1533 C CA . GLY A 1 190 ? 10.552 2.543 -23.646 1.00 97.69 190 GLY A CA 1
ATOM 1534 C C . GLY A 1 190 ? 9.598 1.906 -22.631 1.00 97.69 190 GLY A C 1
ATOM 1535 O O . GLY A 1 190 ? 8.901 2.615 -21.902 1.00 97.69 190 GLY A O 1
ATOM 1536 N N . LEU A 1 191 ? 9.617 0.575 -22.514 1.00 97.75 191 LEU A N 1
ATOM 1537 C CA . LEU A 1 191 ? 8.823 -0.157 -21.524 1.00 97.75 191 LEU A CA 1
ATOM 1538 C C . LEU A 1 191 ? 9.270 0.157 -20.087 1.00 97.75 191 LEU A C 1
ATOM 1540 O O . LEU A 1 191 ? 8.438 0.367 -19.201 1.00 97.75 191 LEU A O 1
ATOM 1544 N N . GLY A 1 192 ? 10.581 0.249 -19.865 1.00 97.75 192 GLY A N 1
ATOM 1545 C CA . GLY A 1 192 ? 11.169 0.631 -18.588 1.00 97.75 192 GLY A CA 1
ATOM 1546 C C . GLY A 1 192 ? 10.727 2.025 -18.143 1.00 97.75 192 GLY A C 1
ATOM 1547 O O . GLY A 1 192 ? 10.304 2.192 -16.999 1.00 97.75 192 GLY A O 1
ATOM 1548 N N . LEU A 1 193 ? 10.734 3.006 -19.048 1.00 97.44 193 LEU A N 1
ATOM 1549 C CA . LEU A 1 193 ? 10.246 4.364 -18.792 1.00 97.44 193 LEU A CA 1
ATOM 1550 C C . LEU A 1 193 ? 8.734 4.400 -18.536 1.00 97.44 193 LEU A C 1
ATOM 1552 O O . LEU A 1 193 ? 8.282 5.130 -17.651 1.00 97.44 193 LEU A O 1
ATOM 1556 N N . LEU A 1 194 ? 7.947 3.593 -19.253 1.00 97.25 194 LEU A N 1
ATOM 1557 C CA . LEU A 1 194 ? 6.505 3.483 -19.030 1.00 97.25 194 LEU A CA 1
ATOM 1558 C C . LEU A 1 194 ? 6.209 2.980 -17.612 1.00 97.25 194 LEU A C 1
ATOM 1560 O O . LEU A 1 194 ? 5.471 3.634 -16.873 1.00 97.25 194 LEU A O 1
ATOM 1564 N N . PHE A 1 195 ? 6.839 1.884 -17.184 1.00 96.19 195 PHE A N 1
ATOM 1565 C CA . PHE A 1 195 ? 6.691 1.399 -15.810 1.00 96.19 195 PHE A CA 1
ATOM 1566 C C . PHE A 1 195 ? 7.252 2.380 -14.779 1.00 96.19 195 PHE A C 1
ATOM 1568 O O . PHE A 1 195 ? 6.619 2.603 -13.747 1.00 96.19 195 PHE A O 1
ATOM 1575 N N . GLY A 1 196 ? 8.383 3.022 -15.070 1.00 95.94 196 GLY A N 1
ATOM 1576 C CA . GLY A 1 196 ? 8.996 4.009 -14.184 1.00 95.94 196 GLY A CA 1
ATOM 1577 C C . GLY A 1 196 ? 8.080 5.206 -13.943 1.00 95.94 196 GLY A C 1
ATOM 1578 O O . GLY A 1 196 ? 7.810 5.563 -12.797 1.00 95.94 196 GLY A O 1
ATOM 1579 N N . SER A 1 197 ? 7.515 5.779 -15.008 1.00 97.00 197 SER A N 1
ATOM 1580 C CA . SER A 1 197 ? 6.570 6.898 -14.915 1.00 97.00 197 SER A CA 1
ATOM 1581 C C . SER A 1 197 ? 5.297 6.525 -14.142 1.00 97.00 197 SER A C 1
ATOM 1583 O O . SER A 1 197 ? 4.845 7.294 -13.288 1.00 97.00 197 SER A O 1
ATOM 1585 N N . ALA A 1 198 ? 4.762 5.317 -14.356 1.00 95.81 198 ALA A N 1
ATOM 1586 C CA . ALA A 1 198 ? 3.631 4.799 -13.595 1.00 95.81 198 ALA A CA 1
ATOM 1587 C C . ALA A 1 198 ? 3.968 4.668 -12.098 1.00 95.81 198 ALA A C 1
ATOM 1589 O O . ALA A 1 198 ? 3.193 5.117 -11.248 1.00 95.81 198 ALA A O 1
ATOM 1590 N N . MET A 1 199 ? 5.141 4.126 -11.756 1.00 95.56 199 MET A N 1
ATOM 1591 C CA . MET A 1 199 ? 5.576 3.972 -10.364 1.00 95.56 199 MET A CA 1
ATOM 1592 C C . MET A 1 199 ? 5.798 5.315 -9.665 1.00 95.56 199 MET A C 1
ATOM 1594 O O . MET A 1 199 ? 5.326 5.496 -8.540 1.00 95.56 199 MET A O 1
ATOM 1598 N N . LEU A 1 200 ? 6.407 6.295 -10.341 1.00 94.12 200 LEU A N 1
ATOM 1599 C CA . LEU A 1 200 ? 6.563 7.658 -9.816 1.00 94.12 200 LEU A CA 1
ATOM 1600 C C . LEU A 1 200 ? 5.215 8.305 -9.468 1.00 94.12 200 LEU A C 1
ATOM 1602 O O . LEU A 1 200 ? 5.129 9.118 -8.548 1.00 94.12 200 LEU A O 1
ATOM 1606 N N . ALA A 1 201 ? 4.145 7.916 -10.159 1.00 94.88 201 ALA A N 1
ATOM 1607 C CA . ALA A 1 201 ? 2.796 8.381 -9.883 1.00 94.88 201 ALA A CA 1
ATOM 1608 C C . ALA A 1 201 ? 2.107 7.575 -8.756 1.00 94.88 201 ALA A C 1
ATOM 1610 O O . ALA A 1 201 ? 1.374 8.149 -7.941 1.00 94.88 201 ALA A O 1
ATOM 1611 N N . ILE A 1 202 ? 2.302 6.255 -8.694 1.00 95.50 202 ILE A N 1
ATOM 1612 C CA . ILE A 1 202 ? 1.609 5.351 -7.756 1.00 95.50 202 ILE A CA 1
ATOM 1613 C C . ILE A 1 202 ? 2.209 5.416 -6.344 1.00 95.50 202 ILE A C 1
ATOM 1615 O O . ILE A 1 202 ? 1.467 5.588 -5.373 1.00 95.50 202 ILE A O 1
ATOM 1619 N N . VAL A 1 203 ? 3.536 5.350 -6.212 1.00 93.88 203 VAL A N 1
ATOM 1620 C CA . VAL A 1 203 ? 4.249 5.329 -4.920 1.00 93.88 203 VAL A CA 1
ATOM 1621 C C . VAL A 1 203 ? 3.871 6.494 -3.985 1.00 93.88 203 VAL A C 1
ATOM 1623 O O . VAL A 1 203 ? 3.556 6.237 -2.814 1.00 93.88 203 VAL A O 1
ATOM 1626 N N . PRO A 1 204 ? 3.817 7.769 -4.428 1.00 94.25 204 PRO A N 1
ATOM 1627 C CA . PRO A 1 204 ? 3.431 8.865 -3.542 1.00 94.25 204 PRO A CA 1
ATOM 1628 C C . PRO A 1 204 ? 1.944 8.837 -3.169 1.00 94.25 204 PRO A C 1
ATOM 1630 O O . PRO A 1 204 ? 1.586 9.312 -2.089 1.00 94.25 204 PRO A O 1
ATOM 1633 N N . ARG A 1 205 ? 1.064 8.297 -4.027 1.00 95.00 205 ARG A N 1
ATOM 1634 C CA . ARG A 1 205 ? -0.364 8.126 -3.706 1.00 95.00 205 ARG A CA 1
ATOM 1635 C C . ARG A 1 205 ? -0.549 7.053 -2.641 1.00 95.00 205 ARG A C 1
ATOM 1637 O O . ARG A 1 205 ? -1.205 7.313 -1.637 1.00 95.00 205 ARG A O 1
ATOM 1644 N N . PHE A 1 206 ? 0.097 5.903 -2.814 1.00 93.06 206 PHE A N 1
ATOM 1645 C CA . PHE A 1 206 ? 0.115 4.836 -1.816 1.00 93.06 206 PHE A CA 1
ATOM 1646 C C . PHE A 1 206 ? 0.660 5.337 -0.472 1.00 93.06 206 PHE A C 1
ATOM 1648 O O . PHE A 1 206 ? -0.003 5.221 0.557 1.00 93.06 206 PHE A O 1
ATOM 1655 N N . SER A 1 207 ? 1.806 6.021 -0.488 1.00 91.44 207 SER A N 1
ATOM 1656 C CA . SER A 1 207 ? 2.405 6.603 0.721 1.00 91.44 207 SER A CA 1
ATOM 1657 C C . SER A 1 207 ? 1.472 7.583 1.438 1.00 91.44 207 SER A C 1
ATOM 1659 O O . SER A 1 207 ? 1.437 7.634 2.669 1.00 91.44 207 SER A O 1
ATOM 1661 N N . ARG A 1 208 ? 0.687 8.365 0.684 1.00 93.25 208 ARG A N 1
ATOM 1662 C CA . ARG A 1 208 ? -0.334 9.251 1.258 1.00 93.25 208 ARG A CA 1
ATOM 1663 C C . ARG A 1 208 ? -1.467 8.468 1.916 1.00 93.25 208 ARG A C 1
ATOM 1665 O O . ARG A 1 208 ? -1.822 8.806 3.041 1.00 93.25 208 ARG A O 1
ATOM 1672 N N . LEU A 1 209 ? -1.999 7.435 1.260 1.00 90.31 209 LEU A N 1
ATOM 1673 C CA . LEU A 1 209 ? -3.058 6.584 1.819 1.00 90.31 209 LEU A CA 1
ATOM 1674 C C . LEU A 1 209 ? -2.626 5.963 3.151 1.00 90.31 209 LEU A C 1
ATOM 1676 O O . LEU A 1 209 ? -3.352 6.058 4.137 1.00 90.31 209 LEU A O 1
ATOM 1680 N N . VAL A 1 210 ? -1.404 5.433 3.207 1.00 90.38 210 VAL A N 1
ATOM 1681 C CA . VAL A 1 210 ? -0.825 4.838 4.420 1.00 90.38 210 VAL A CA 1
ATOM 1682 C C . VAL A 1 210 ? -0.725 5.866 5.546 1.00 90.38 210 VAL A C 1
ATOM 1684 O O . VAL A 1 210 ? -1.160 5.611 6.668 1.00 90.38 210 VAL A O 1
ATOM 1687 N N . ARG A 1 211 ? -0.207 7.068 5.261 1.00 91.25 211 ARG A N 1
ATOM 1688 C CA . ARG A 1 211 ? -0.126 8.143 6.264 1.00 91.25 211 ARG A CA 1
ATOM 1689 C C . ARG A 1 211 ? -1.508 8.584 6.748 1.00 91.25 211 ARG A C 1
ATOM 1691 O O . ARG A 1 211 ? -1.660 8.866 7.934 1.00 91.25 211 ARG A O 1
ATOM 1698 N N . THR A 1 212 ? -2.502 8.638 5.864 1.00 90.44 212 THR A N 1
ATOM 1699 C CA . THR A 1 212 ? -3.889 8.962 6.229 1.00 90.44 212 THR A CA 1
ATOM 1700 C C . THR A 1 212 ? -4.494 7.884 7.121 1.00 90.44 212 THR A C 1
ATOM 1702 O O . THR A 1 212 ? -5.073 8.228 8.146 1.00 90.44 212 THR A O 1
ATOM 1705 N N . TYR A 1 213 ? -4.290 6.604 6.803 1.00 87.19 213 TYR A N 1
ATOM 1706 C CA . TYR A 1 213 ? -4.728 5.479 7.632 1.00 87.19 213 TYR A CA 1
ATOM 1707 C C . TYR A 1 213 ? -4.108 5.527 9.034 1.00 87.19 213 TYR A C 1
ATOM 1709 O O . TYR A 1 213 ? -4.818 5.509 10.037 1.00 87.19 213 TYR A O 1
ATOM 1717 N N . ILE A 1 214 ? -2.782 5.686 9.120 1.00 87.31 214 ILE A N 1
ATOM 1718 C CA . ILE A 1 214 ? -2.080 5.799 10.408 1.00 87.31 214 ILE A CA 1
ATOM 1719 C C . ILE A 1 214 ? -2.603 7.001 11.202 1.00 87.31 214 ILE A C 1
ATOM 1721 O O . ILE A 1 214 ? -2.801 6.907 12.412 1.00 87.31 214 ILE A O 1
ATOM 1725 N N . ARG A 1 215 ? -2.837 8.141 10.541 1.00 88.19 215 ARG A N 1
ATOM 1726 C CA . ARG A 1 215 ? -3.374 9.339 11.195 1.00 88.19 215 ARG A CA 1
ATOM 1727 C C . ARG A 1 215 ? -4.802 9.123 11.695 1.00 88.19 215 ARG A C 1
ATOM 1729 O O . ARG A 1 215 ? -5.096 9.563 12.799 1.00 88.19 215 ARG A O 1
ATOM 1736 N N . ALA A 1 216 ? -5.654 8.453 10.922 1.00 85.81 216 ALA A N 1
ATOM 1737 C CA . ALA A 1 216 ? -7.015 8.115 11.329 1.00 85.81 216 ALA A CA 1
ATOM 1738 C C . ALA A 1 216 ? -7.012 7.222 12.579 1.00 85.81 216 ALA A C 1
ATOM 1740 O O . ALA A 1 216 ? -7.654 7.563 13.566 1.00 85.81 216 ALA A O 1
ATOM 1741 N N . ASN A 1 217 ? -6.184 6.173 12.603 1.00 86.06 217 ASN A N 1
ATOM 1742 C CA . ASN A 1 217 ? -6.045 5.311 13.782 1.00 86.06 217 ASN A CA 1
ATOM 1743 C C . ASN A 1 217 ? -5.513 6.064 15.007 1.00 86.06 217 ASN A C 1
ATOM 1745 O O . ASN A 1 217 ? -6.016 5.888 16.112 1.00 86.06 217 ASN A O 1
ATOM 1749 N N . LYS A 1 218 ? -4.526 6.951 14.826 1.00 84.06 218 LYS A N 1
ATOM 1750 C CA . LYS A 1 218 ? -4.006 7.776 15.928 1.00 84.06 218 LYS A CA 1
ATOM 1751 C C . LYS A 1 218 ? -5.043 8.751 16.496 1.00 84.06 218 LYS A C 1
ATOM 1753 O O . LYS A 1 218 ? -4.948 9.063 17.676 1.00 84.06 218 LYS A O 1
ATOM 1758 N N . ARG A 1 219 ? -5.987 9.246 15.686 1.00 80.69 219 ARG A N 1
ATOM 1759 C CA . ARG A 1 219 ? -7.082 10.124 16.146 1.00 80.69 219 ARG A CA 1
ATOM 1760 C C . ARG A 1 219 ? -8.100 9.358 16.982 1.00 80.69 219 ARG A C 1
ATOM 1762 O O . ARG A 1 219 ? -8.397 9.784 18.088 1.00 80.69 219 ARG A O 1
ATOM 1769 N N . LEU A 1 220 ? -8.496 8.171 16.521 1.00 77.62 220 LEU A N 1
ATOM 1770 C CA . LEU A 1 220 ? -9.410 7.291 17.256 1.00 77.62 220 LEU A CA 1
ATOM 1771 C C . LEU A 1 220 ? -8.874 6.919 18.646 1.00 77.62 220 LEU A C 1
ATOM 1773 O O . LEU A 1 220 ? -9.623 6.920 19.613 1.00 77.62 220 LEU A O 1
ATOM 1777 N N . ILE A 1 221 ? -7.566 6.669 18.766 1.00 80.88 221 ILE A N 1
ATOM 1778 C CA . ILE A 1 221 ? -6.930 6.365 20.061 1.00 80.88 221 ILE A CA 1
AT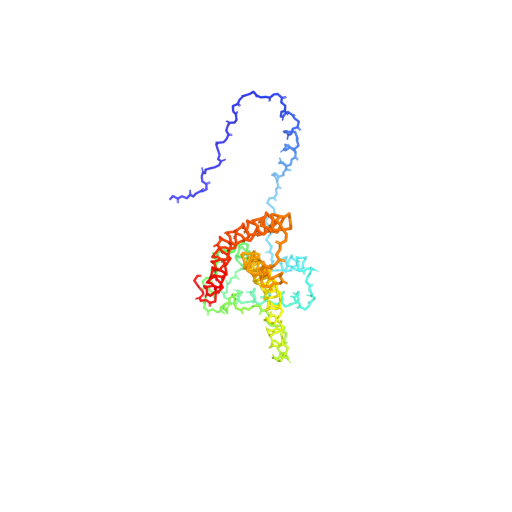OM 1779 C C . ILE A 1 221 ? -6.870 7.600 20.978 1.00 80.88 221 ILE A C 1
ATOM 1781 O O . ILE A 1 221 ? -6.847 7.460 22.196 1.00 80.88 221 ILE A O 1
ATOM 1785 N N . LYS A 1 222 ? -6.835 8.812 20.411 1.00 76.88 222 LYS A N 1
ATOM 1786 C CA . LYS A 1 222 ? -6.797 10.067 21.175 1.00 76.88 222 LYS A CA 1
ATOM 1787 C C . LYS A 1 222 ? -8.182 10.620 21.534 1.00 76.88 222 LYS A C 1
ATOM 1789 O O . LYS A 1 222 ? -8.235 11.574 22.300 1.00 76.88 222 LYS A O 1
ATOM 1794 N N . GLY A 1 223 ? -9.266 10.019 21.036 1.00 59.75 223 GLY A N 1
ATOM 1795 C CA . GLY A 1 223 ? -10.638 10.420 21.364 1.00 59.75 223 GLY A CA 1
ATOM 1796 C C . GLY A 1 223 ? -11.107 11.728 20.713 1.00 59.75 223 GLY A C 1
ATOM 1797 O O . GLY A 1 223 ? -12.024 12.352 21.240 1.00 59.75 223 GLY A O 1
ATOM 1798 N N . GLU A 1 224 ? -10.487 12.141 19.600 1.00 49.84 224 GLU A N 1
ATOM 1799 C CA . GLU A 1 224 ? -10.922 13.279 18.761 1.00 49.84 224 GLU A CA 1
ATOM 1800 C C . GLU A 1 224 ? -11.754 12.832 17.552 1.00 49.84 224 GLU A C 1
ATOM 1802 O O . GLU A 1 224 ? -11.356 11.840 16.889 1.00 49.84 224 GLU A O 1
#

Organism: NCBI:txid450362

Secondary structure (DSSP, 8-state):
--GGG-SS-----S--TT-TTTSSSSSSS-------------HHHHHHHHHHHHTTS-HHHHHHHHHHHHHHHHHHHHTT--HHHHHHHHT-TT---TTTTTT---TTS----S-SS-HHHHHHHHHHHHHHHHHHHHHHHHHHHHHHHHHHHHHHHHHTHHHHHHHHH-S---HHHHHHHHHHHHHHHHHHHHHHHHHHHHHHHHHHHHHHHHHHHHHHHHT-

Foldseek 3Di:
DDDPPPDPDDDDDDDDPPCVPVVVVVPPPPDDPDDPPPPLCALVNVLVVLLVVCVVDDPVVSVVVSVVSVVVVVVCVVVVHHRSVVVVVVVPPPDDDPSCVVPPDPPVPDDDPDPPPPPVVVVVVVVVVVVVCCCVVVVVVVVVVVVLVVLLVQLVCLLCVLVVVCVVPDDDDDPVVVVVSVVVSVVSNVVSVVSNVVSVVVVVVSVVVVVVVVVVVVCVVVVD

Sequence (224 aa):
MNVYSCMCRYRPKSHDRSYLVTMTVFMYGCSNKNKRRDFQMNKDDFLRGLELRLRGLPEDEQRRIQYVYEELFRQAEANGKSEREIIEWLSQPNRGPEWMTSQAPPMYESYPTPPQDNTAKSMLISVALGFFNLIFVLAPFLAICGVLFSFSLVSLILIASPIFIMIGTGFEQTNTILLVELFGSLVLVGLGLLFGSAMLAIVPRFSRLVRTYIRANKRLIKGE

pLDDT: mean 73.61, std 21.39, range [27.75, 98.06]

Radius of gyration: 34.78 Å; chains: 1; bounding box: 91×45×84 Å